Protein AF-A0A261Q7S5-F1 (afdb_monomer)

Secondary structure (DSSP, 8-state):
-HHHHHHHSPPPPHHHHHHHHHHHHHHHHHHHHHHHHHHHHHHHHHHHHHHHHHHTT--TTSHHHHHHHHHHHHHHHHHHHHHHHHHTS-SS-SS--HHHHHHHHHHHHHHHHHHHHHHHHTTTSTHHHHHHHHHHHIIIIII--SHHHHHHHHHHHHHHHHHHHHHS--S-HHHHHHHHHHHHHHHHHHHHHHHHHHHHHHHHHHHHHHHHHHHHHHHHHHHHHHHHHHHHHHHHHHHHHHHHHHHHHHHHHHHHHHHHHHHHHHS-TTSGGGHHHHHHHHHH-TTHHHHHHHHHHHHSTTHHHHHHHHHHHHS-----

pLDDT: mean 75.4, std 14.5, range [34.59, 94.0]

Radius of gyration: 44.68 Å; Cα contacts (8 Å, |Δi|>4): 146; chains: 1; bounding box: 95×50×129 Å

Nearest PDB structures (foldseek):
  7ra3-assembly1_R  TM=2.741E-01  e=5.340E-01  Homo sapiens
  2xra-assembly1_A  TM=3.187E-01  e=2.835E+00  synthetic construct

Foldseek 3Di:
DVVPVVVLADDDPPVCPLVLVLVVVVLLLVLLVVVLVVLVVVLVVVVVVVVVCVVVVPDCPPVLSVVVVVLSVLSVVLNVLSVVLNVQADPDDSDRDPVSVVSLVVSLVSLLCSLLVVLLSVVVDPVSLVSLLVSLCCNLQNRDLDLVSNVVCLVVSLVVVLVSLVPDDDPDPVVSVVSNCSSVVSSVVSSSVSSVVSRVSSVVVVVVVVVVVVVVVVVVVVVVVVVVVVVVVVVVVVVVVVVVVVVVVVVVVVVVVVVLVVVVVPDDPPCPVCSVVVVVDVVDDDCPVVVCVVVVCVVPPCPVVVVVVVVVVPDDDPDD

Structure (mmCIF, N/CA/C/O backbone):
data_AF-A0A261Q7S5-F1
#
_entry.id   AF-A0A261Q7S5-F1
#
loop_
_atom_site.group_PDB
_atom_site.id
_atom_site.type_symbol
_atom_site.label_atom_id
_atom_site.label_alt_id
_atom_site.label_comp_id
_atom_site.label_asym_id
_atom_site.label_entity_id
_atom_site.label_seq_id
_atom_site.pdbx_PDB_ins_code
_atom_site.Cartn_x
_atom_site.Cartn_y
_atom_site.Cartn_z
_atom_site.occupancy
_atom_site.B_iso_or_equiv
_atom_site.auth_seq_id
_atom_site.auth_comp_id
_atom_site.auth_asym_id
_atom_site.auth_atom_id
_atom_site.pdbx_PDB_model_num
ATOM 1 N N . MET A 1 1 ? 26.514 -13.409 6.567 1.00 46.25 1 MET A N 1
ATOM 2 C CA . MET A 1 1 ? 26.063 -12.099 6.035 1.00 46.25 1 MET A CA 1
ATOM 3 C C . MET A 1 1 ? 24.549 -11.833 6.165 1.00 46.25 1 MET A C 1
ATOM 5 O O . MET A 1 1 ? 24.154 -10.685 6.032 1.00 46.25 1 MET A O 1
ATOM 9 N N . SER A 1 2 ? 23.684 -12.820 6.468 1.00 45.38 2 SER A N 1
ATOM 10 C CA . SER A 1 2 ? 22.220 -12.600 6.565 1.00 45.38 2 SER A CA 1
ATOM 11 C C . SER A 1 2 ? 21.740 -11.922 7.864 1.00 45.38 2 SER A C 1
ATOM 13 O O . SER A 1 2 ? 20.674 -11.315 7.873 1.00 45.38 2 SER A O 1
ATOM 15 N N . LEU A 1 3 ? 22.518 -11.983 8.952 1.00 49.34 3 LEU A N 1
ATOM 16 C CA . LEU A 1 3 ? 22.130 -11.466 10.275 1.00 49.34 3 LEU A CA 1
ATOM 17 C C . LEU A 1 3 ? 22.151 -9.930 10.398 1.00 49.34 3 LEU A C 1
ATOM 19 O O . LEU A 1 3 ? 21.396 -9.386 11.200 1.00 49.34 3 LEU A O 1
ATOM 23 N N . SER A 1 4 ? 22.967 -9.220 9.611 1.00 60.00 4 SER A N 1
ATOM 24 C CA . SER A 1 4 ? 23.080 -7.753 9.679 1.00 60.00 4 SER A CA 1
ATOM 25 C C . SER A 1 4 ? 21.934 -7.039 8.956 1.00 60.00 4 SER A C 1
ATOM 27 O O . SER A 1 4 ? 21.349 -6.111 9.507 1.00 60.00 4 SER A O 1
ATOM 29 N N . ILE A 1 5 ? 21.542 -7.520 7.771 1.00 58.59 5 ILE A N 1
ATOM 30 C CA . ILE A 1 5 ? 20.453 -6.924 6.975 1.00 58.59 5 ILE A CA 1
ATOM 31 C C . ILE A 1 5 ? 19.110 -7.041 7.706 1.00 58.59 5 ILE A C 1
ATOM 33 O O . ILE A 1 5 ? 18.291 -6.131 7.656 1.00 58.59 5 ILE A O 1
ATOM 37 N N . ILE A 1 6 ? 18.897 -8.124 8.459 1.00 61.16 6 ILE A N 1
ATOM 38 C CA . ILE A 1 6 ? 17.658 -8.337 9.219 1.00 61.16 6 ILE A CA 1
ATOM 39 C C . ILE A 1 6 ? 17.444 -7.258 10.293 1.00 61.16 6 ILE A C 1
ATOM 41 O O . ILE A 1 6 ? 16.294 -6.935 10.579 1.00 61.16 6 ILE A O 1
ATOM 45 N N . ARG A 1 7 ? 18.511 -6.672 10.861 1.00 67.12 7 ARG A N 1
ATOM 46 C CA . ARG A 1 7 ? 18.390 -5.600 11.868 1.00 67.12 7 ARG A CA 1
ATOM 47 C C . ARG A 1 7 ? 17.933 -4.265 11.281 1.00 67.12 7 ARG A C 1
ATOM 49 O O . ARG A 1 7 ? 17.382 -3.456 12.017 1.00 67.12 7 ARG A O 1
ATOM 56 N N . LEU A 1 8 ? 18.129 -4.042 9.979 1.00 70.25 8 LEU A N 1
ATOM 57 C CA . LEU A 1 8 ? 17.679 -2.819 9.304 1.00 70.25 8 LEU A CA 1
ATOM 58 C C . LEU A 1 8 ? 16.158 -2.771 9.133 1.00 70.25 8 LEU A C 1
ATOM 60 O O . LEU A 1 8 ? 15.601 -1.686 9.003 1.00 70.25 8 LEU A O 1
ATOM 64 N N . PHE A 1 9 ? 15.481 -3.921 9.146 1.00 74.25 9 PHE A N 1
ATOM 65 C CA . PHE A 1 9 ? 14.034 -3.996 8.975 1.00 74.25 9 PHE A CA 1
ATOM 66 C C . PHE A 1 9 ? 13.344 -4.170 10.321 1.00 74.25 9 PHE A C 1
ATOM 68 O O . PHE A 1 9 ? 13.510 -5.189 10.998 1.00 74.25 9 PHE A O 1
ATOM 75 N N . LYS A 1 10 ? 12.500 -3.201 10.687 1.00 77.94 10 LYS A N 1
ATOM 76 C CA . LYS A 1 10 ? 11.643 -3.336 11.862 1.00 77.94 10 LYS A CA 1
ATOM 77 C C . LYS A 1 10 ? 10.664 -4.486 11.618 1.00 77.94 10 LYS A C 1
ATOM 79 O O . LYS A 1 10 ? 9.909 -4.490 10.644 1.00 77.94 10 LYS A O 1
ATOM 84 N N . ARG A 1 11 ? 10.707 -5.498 12.485 1.00 79.12 11 ARG A N 1
ATOM 85 C CA . ARG A 1 11 ? 9.772 -6.624 12.425 1.00 79.12 11 ARG A CA 1
ATOM 86 C C . ARG A 1 11 ? 8.469 -6.243 13.104 1.00 79.12 11 ARG A C 1
ATOM 88 O O . ARG A 1 11 ? 8.470 -5.653 14.181 1.00 79.12 11 ARG A O 1
ATOM 95 N N . VAL A 1 12 ? 7.371 -6.619 12.468 1.00 79.69 12 VAL A N 1
ATOM 96 C CA . VAL A 1 12 ? 6.049 -6.561 13.084 1.00 79.69 12 VAL A CA 1
ATOM 97 C C . VAL A 1 12 ? 5.927 -7.752 14.036 1.00 79.69 12 VAL A C 1
ATOM 99 O O . VAL A 1 12 ? 6.261 -8.865 13.621 1.00 79.69 12 VAL A O 1
ATOM 102 N N . PRO A 1 13 ? 5.487 -7.557 15.291 1.00 85.75 13 PRO A N 1
ATOM 103 C CA . PRO A 1 13 ? 5.213 -8.670 16.193 1.00 85.75 13 PRO A CA 1
ATOM 104 C C . PRO A 1 13 ? 4.173 -9.620 15.584 1.00 85.75 13 PRO A C 1
ATOM 106 O O . PRO A 1 13 ? 3.244 -9.172 14.909 1.00 85.75 13 PRO A O 1
ATOM 109 N N . ASN A 1 14 ? 4.309 -10.926 15.828 1.00 84.56 14 ASN A N 1
ATOM 110 C CA . ASN A 1 14 ? 3.459 -11.950 15.202 1.00 84.56 14 ASN A CA 1
ATOM 111 C C . ASN A 1 14 ? 1.960 -11.730 15.469 1.00 84.56 14 ASN A C 1
ATOM 113 O O . ASN A 1 14 ? 1.140 -11.975 14.588 1.00 84.56 14 ASN A O 1
ATOM 117 N N . GLU A 1 15 ? 1.619 -11.196 16.642 1.00 85.25 15 GLU A N 1
ATOM 118 C CA . GLU A 1 15 ? 0.251 -10.837 17.044 1.00 85.25 15 GLU A CA 1
ATOM 119 C C . GLU A 1 15 ? -0.404 -9.845 16.072 1.00 85.25 15 GLU A C 1
ATOM 121 O O . GLU A 1 15 ? -1.573 -9.978 15.714 1.00 85.25 15 GLU A O 1
ATOM 126 N N . TYR A 1 16 ? 0.378 -8.892 15.561 1.00 84.38 16 TYR A N 1
ATOM 127 C CA . TYR A 1 16 ? -0.092 -7.862 14.642 1.00 84.38 16 TYR A CA 1
ATOM 128 C C . TYR A 1 16 ? 0.137 -8.211 13.169 1.00 84.38 16 TYR A C 1
ATOM 130 O O . TYR A 1 16 ? -0.271 -7.446 12.296 1.00 84.38 16 TYR A O 1
ATOM 138 N N . ALA A 1 17 ? 0.761 -9.350 12.851 1.00 82.62 17 ALA A N 1
ATOM 139 C CA . ALA A 1 17 ? 1.135 -9.698 11.478 1.00 82.62 17 ALA A CA 1
ATOM 140 C C . ALA A 1 17 ? -0.076 -9.725 10.530 1.00 82.62 17 ALA A C 1
ATOM 142 O O . ALA A 1 17 ? -0.018 -9.200 9.415 1.00 82.62 17 ALA A O 1
ATOM 143 N N . LYS A 1 18 ? -1.207 -10.274 10.993 1.00 82.19 18 LYS A N 1
ATOM 144 C CA . LYS A 1 18 ? -2.450 -10.333 10.212 1.00 82.19 18 LYS A CA 1
ATOM 145 C C . LYS A 1 18 ? -3.052 -8.941 10.005 1.00 82.19 18 LYS A C 1
ATOM 147 O O . LYS A 1 18 ? -3.347 -8.582 8.867 1.00 82.19 18 LYS A O 1
ATOM 152 N N . ALA A 1 19 ? -3.161 -8.137 11.060 1.00 82.31 19 ALA A N 1
ATOM 153 C CA . ALA A 1 19 ? -3.685 -6.772 10.977 1.00 82.31 19 ALA A CA 1
ATOM 154 C C . ALA A 1 19 ? -2.800 -5.864 10.102 1.00 82.31 19 ALA A C 1
ATOM 156 O O . ALA A 1 19 ? -3.296 -5.109 9.267 1.00 82.31 19 ALA A O 1
ATOM 157 N N . PHE A 1 20 ? -1.478 -6.005 10.207 1.00 84.00 20 PHE A N 1
ATOM 158 C CA . PHE A 1 20 ? -0.531 -5.273 9.374 1.00 84.00 20 PHE A CA 1
ATOM 159 C C . PHE A 1 20 ? -0.626 -5.677 7.904 1.00 84.00 20 PHE A C 1
ATOM 161 O O . PHE A 1 20 ? -0.606 -4.814 7.030 1.00 84.00 20 PHE A O 1
ATOM 168 N N . SER A 1 21 ? -0.787 -6.972 7.609 1.00 81.00 21 SER A N 1
ATOM 169 C CA . SER A 1 21 ? -0.996 -7.432 6.229 1.00 81.00 21 SER A CA 1
ATOM 170 C C . SER A 1 21 ? -2.242 -6.799 5.599 1.00 81.00 21 SER A C 1
ATOM 172 O O . SER A 1 21 ? -2.230 -6.427 4.429 1.00 81.00 21 SER A O 1
ATOM 174 N N . GLN A 1 22 ? -3.293 -6.589 6.392 1.00 79.69 22 GLN A N 1
ATOM 175 C CA . GLN A 1 22 ? -4.537 -5.972 5.943 1.00 79.69 22 GLN A CA 1
ATOM 176 C C . GLN A 1 22 ? -4.381 -4.465 5.729 1.00 79.69 22 GLN A C 1
ATOM 178 O O . GLN A 1 22 ? -4.805 -3.941 4.699 1.00 79.69 22 GLN A O 1
ATOM 183 N N . HIS A 1 23 ? -3.713 -3.781 6.658 1.00 83.19 23 HIS A N 1
ATOM 184 C CA . HIS A 1 23 ? -3.355 -2.374 6.502 1.00 83.19 23 HIS A CA 1
ATOM 185 C C . HIS A 1 23 ? -2.489 -2.147 5.250 1.00 83.19 23 HIS A C 1
ATOM 187 O O . HIS A 1 23 ? -2.761 -1.249 4.453 1.00 83.19 23 HIS A O 1
ATOM 193 N N . ARG A 1 24 ? -1.512 -3.030 5.002 1.00 80.00 24 ARG A N 1
ATOM 194 C CA . ARG A 1 24 ? -0.689 -3.022 3.781 1.00 80.00 24 ARG A CA 1
ATOM 195 C C . ARG A 1 24 ? -1.525 -3.172 2.520 1.00 80.00 24 ARG A C 1
ATOM 197 O O . ARG A 1 24 ? -1.327 -2.420 1.575 1.00 80.00 24 ARG A O 1
ATOM 204 N N . ILE A 1 25 ? -2.465 -4.112 2.500 1.00 80.25 25 ILE A N 1
ATOM 205 C CA . ILE A 1 25 ? -3.366 -4.314 1.360 1.00 80.25 25 ILE A CA 1
ATOM 206 C C . ILE A 1 25 ? -4.133 -3.016 1.044 1.00 80.25 25 ILE A C 1
ATOM 208 O O . ILE A 1 25 ? -4.225 -2.624 -0.119 1.00 80.25 25 ILE A O 1
ATOM 212 N N . GLN A 1 26 ? -4.621 -2.296 2.056 1.00 80.50 26 GLN A N 1
ATOM 213 C CA . GLN A 1 26 ? -5.303 -1.012 1.850 1.00 80.50 26 GLN A CA 1
ATOM 214 C C . GLN A 1 26 ? -4.373 0.077 1.292 1.00 80.50 26 GLN A C 1
ATOM 216 O O . GLN A 1 26 ? -4.756 0.777 0.355 1.00 80.50 26 GLN A O 1
ATOM 221 N N . LEU A 1 27 ? -3.147 0.188 1.812 1.00 81.56 27 LEU A N 1
ATOM 222 C CA . LEU A 1 27 ? -2.133 1.112 1.288 1.00 81.56 27 LEU A CA 1
ATOM 223 C C . LEU A 1 27 ? -1.748 0.787 -0.160 1.00 81.56 27 LEU A C 1
ATOM 225 O O . LEU A 1 27 ? -1.584 1.680 -0.985 1.00 81.56 27 LEU A O 1
ATOM 229 N N . ILE A 1 28 ? -1.634 -0.494 -0.504 1.00 82.31 28 ILE A N 1
ATOM 230 C CA . ILE A 1 28 ? -1.334 -0.925 -1.872 1.00 82.31 28 ILE A CA 1
ATOM 231 C C . ILE A 1 28 ? -2.442 -0.475 -2.827 1.00 82.31 28 ILE A C 1
ATOM 233 O O . ILE A 1 28 ? -2.148 0.016 -3.914 1.00 82.31 28 ILE A O 1
ATOM 237 N N . ARG A 1 29 ? -3.713 -0.565 -2.418 1.00 84.88 29 ARG A N 1
ATOM 238 C CA . ARG A 1 29 ? -4.839 -0.092 -3.234 1.00 84.88 29 ARG A CA 1
ATOM 239 C C . ARG A 1 29 ? -4.722 1.395 -3.571 1.00 84.88 29 ARG A C 1
ATOM 241 O O . ARG A 1 29 ? -4.915 1.762 -4.729 1.00 84.88 29 ARG A O 1
ATOM 248 N N . SER A 1 30 ? -4.419 2.247 -2.588 1.00 84.62 30 SER A N 1
ATOM 249 C CA . SER A 1 30 ? -4.282 3.690 -2.832 1.00 84.62 30 SER A CA 1
ATOM 250 C C . SER A 1 30 ? -3.091 4.000 -3.739 1.00 84.62 30 SER A C 1
ATOM 252 O O . SER A 1 30 ? -3.197 4.853 -4.619 1.00 84.62 30 SER A O 1
ATOM 254 N N . ARG A 1 31 ? -1.990 3.251 -3.611 1.00 86.31 31 ARG A N 1
ATOM 255 C CA . ARG A 1 31 ? -0.830 3.382 -4.504 1.00 86.31 31 ARG A CA 1
ATOM 256 C C . ARG A 1 31 ? -1.129 2.936 -5.934 1.00 86.31 31 ARG A C 1
ATOM 258 O O . ARG A 1 31 ? -0.737 3.633 -6.861 1.00 86.31 31 ARG A O 1
ATOM 265 N N . ILE A 1 32 ? -1.850 1.827 -6.124 1.00 85.38 32 ILE A N 1
ATOM 266 C CA . ILE A 1 32 ? -2.293 1.375 -7.456 1.00 85.38 32 ILE A CA 1
ATOM 267 C C . ILE A 1 32 ? -3.199 2.422 -8.096 1.00 85.38 32 ILE A C 1
ATOM 269 O O . ILE A 1 32 ? -3.065 2.692 -9.283 1.00 85.38 32 ILE A O 1
ATOM 273 N N . TYR A 1 33 ? -4.099 3.027 -7.320 1.00 87.50 33 TYR A N 1
ATOM 274 C CA . TYR A 1 33 ? -4.961 4.098 -7.812 1.00 87.50 33 TYR A CA 1
ATOM 275 C C . TYR A 1 33 ? -4.149 5.295 -8.320 1.00 87.50 33 TYR A C 1
ATOM 277 O O . TYR A 1 33 ? -4.360 5.745 -9.444 1.00 87.50 33 TYR A O 1
ATOM 285 N N . LEU A 1 34 ? -3.178 5.766 -7.533 1.00 86.19 34 LEU A N 1
ATOM 286 C CA . LEU A 1 34 ? -2.298 6.866 -7.933 1.00 86.19 34 LEU A CA 1
ATOM 287 C C . LEU A 1 34 ? -1.471 6.500 -9.172 1.00 86.19 34 LEU A C 1
ATOM 289 O O . LEU A 1 34 ? -1.394 7.284 -10.116 1.00 86.19 34 LEU A O 1
ATOM 293 N N . LEU A 1 35 ? -0.907 5.290 -9.203 1.00 85.25 35 LEU A N 1
ATOM 294 C CA . LEU A 1 35 ? -0.140 4.798 -10.342 1.00 85.25 35 LEU A CA 1
ATOM 295 C C . LEU A 1 35 ? -1.005 4.688 -11.601 1.00 85.25 35 LEU A C 1
ATOM 297 O O . LEU A 1 35 ? -0.533 5.049 -12.672 1.00 85.25 35 LEU A O 1
ATOM 301 N N . ALA A 1 36 ? -2.255 4.233 -11.500 1.00 88.38 36 ALA A N 1
ATOM 302 C CA . ALA A 1 36 ? -3.162 4.130 -12.640 1.00 88.38 36 ALA A CA 1
ATOM 303 C C . ALA A 1 36 ? -3.421 5.505 -13.273 1.00 88.38 36 ALA A C 1
ATOM 305 O O . ALA A 1 36 ? -3.360 5.635 -14.492 1.00 88.38 36 ALA A O 1
ATOM 306 N N . TRP A 1 37 ? -3.619 6.541 -12.454 1.00 89.25 37 TRP A N 1
ATOM 307 C CA . TRP A 1 37 ? -3.761 7.917 -12.935 1.00 89.25 37 TRP A CA 1
ATOM 308 C C . TRP A 1 37 ? -2.475 8.477 -13.539 1.00 89.25 37 TRP A C 1
ATOM 310 O O . TRP A 1 37 ? -2.522 9.061 -14.618 1.00 89.25 37 TRP A O 1
ATOM 320 N N . ALA A 1 38 ? -1.326 8.255 -12.898 1.00 87.19 38 ALA A N 1
ATOM 321 C CA . ALA A 1 38 ? -0.032 8.641 -13.461 1.00 87.19 38 ALA A CA 1
ATOM 322 C C . ALA A 1 38 ? 0.225 7.941 -14.810 1.00 87.19 38 ALA A C 1
ATOM 324 O O . ALA A 1 38 ? 0.670 8.565 -15.767 1.00 87.19 38 ALA A O 1
ATOM 325 N N . THR A 1 39 ? -0.126 6.657 -14.902 1.00 87.44 39 THR A N 1
ATOM 326 C CA . THR A 1 39 ? -0.042 5.844 -16.124 1.00 87.44 39 THR A CA 1
ATOM 327 C C . THR A 1 39 ? -0.959 6.393 -17.213 1.00 87.44 39 THR A C 1
ATOM 329 O O . THR A 1 39 ? -0.536 6.502 -18.358 1.00 87.44 39 THR A O 1
ATOM 332 N N . ALA A 1 40 ? -2.188 6.783 -16.865 1.00 89.44 40 ALA A N 1
ATOM 333 C CA . ALA A 1 40 ? -3.145 7.375 -17.798 1.00 89.44 40 ALA A CA 1
ATOM 334 C C . ALA A 1 40 ? -2.655 8.721 -18.347 1.00 89.44 40 ALA A C 1
ATOM 336 O O . ALA A 1 40 ? -2.710 8.951 -19.553 1.00 89.44 40 ALA A O 1
ATOM 337 N N . ALA A 1 41 ? -2.139 9.586 -17.469 1.00 89.38 41 ALA A N 1
ATOM 338 C CA . ALA A 1 41 ? -1.562 10.870 -17.854 1.00 89.38 41 ALA A CA 1
ATOM 339 C C . ALA A 1 41 ? -0.353 10.683 -18.782 1.00 89.38 41 ALA A C 1
ATOM 341 O O . ALA A 1 41 ? -0.280 11.311 -19.834 1.00 89.38 41 ALA A O 1
ATOM 342 N N . TYR A 1 42 ? 0.545 9.757 -18.438 1.00 86.75 42 TYR A N 1
ATOM 343 C CA . TYR A 1 42 ? 1.709 9.438 -19.260 1.00 86.75 42 TYR A CA 1
ATOM 344 C C . TYR A 1 42 ? 1.328 8.822 -20.616 1.00 86.75 42 TYR A C 1
ATOM 346 O O . TYR A 1 42 ? 1.935 9.126 -21.638 1.00 86.75 42 TYR A O 1
ATOM 354 N N . PHE A 1 43 ? 0.294 7.979 -20.654 1.00 88.25 43 PHE A N 1
ATOM 355 C CA . PHE A 1 43 ? -0.231 7.419 -21.900 1.00 88.25 43 PHE A CA 1
ATOM 356 C C . PHE A 1 43 ? -0.791 8.512 -22.823 1.00 88.25 43 PHE A C 1
ATOM 358 O O . PHE A 1 43 ? -0.507 8.508 -24.018 1.00 88.25 43 PHE A O 1
ATOM 365 N N . LEU A 1 44 ? -1.522 9.484 -22.267 1.00 88.88 44 LEU A N 1
ATOM 366 C CA . LEU A 1 44 ? -1.995 10.663 -23.000 1.00 88.88 44 LEU A CA 1
ATOM 367 C C . LEU A 1 44 ? -0.841 11.505 -23.553 1.00 88.88 44 LEU A C 1
ATOM 369 O O . LEU A 1 44 ? -0.884 11.910 -24.712 1.00 88.88 44 LEU A O 1
ATOM 373 N N . GLU A 1 45 ? 0.193 11.745 -22.746 1.00 87.56 45 GLU A N 1
ATOM 374 C CA . GLU A 1 45 ? 1.389 12.474 -23.177 1.00 87.56 45 GLU A CA 1
ATOM 375 C C . GLU A 1 45 ? 2.067 11.787 -24.370 1.00 87.56 45 GLU A C 1
ATOM 377 O O . GLU A 1 45 ? 2.404 12.448 -25.351 1.00 87.56 45 GLU A O 1
ATOM 382 N N . LEU A 1 46 ? 2.202 10.457 -24.330 1.00 84.19 46 LEU A N 1
ATOM 383 C CA . LEU A 1 46 ? 2.780 9.693 -25.436 1.00 84.19 46 LEU A CA 1
ATOM 384 C C . LEU A 1 46 ? 1.960 9.810 -26.721 1.00 84.19 46 LEU A C 1
ATOM 386 O O . LEU A 1 46 ? 2.542 10.103 -27.759 1.00 84.19 46 LEU A O 1
ATOM 390 N N . ILE A 1 47 ? 0.631 9.689 -26.645 1.00 85.44 47 ILE A N 1
ATOM 391 C CA . ILE A 1 47 ? -0.245 9.862 -27.816 1.00 85.44 47 ILE A CA 1
ATOM 392 C C . ILE A 1 47 ? -0.048 11.244 -28.451 1.00 85.44 47 ILE A C 1
ATOM 394 O O . ILE A 1 47 ? 0.002 11.366 -29.676 1.00 85.44 47 ILE A O 1
ATOM 398 N N . ILE A 1 48 ? 0.071 12.296 -27.634 1.00 86.06 48 ILE A N 1
ATOM 399 C CA . ILE A 1 48 ? 0.308 13.658 -28.131 1.00 86.06 48 ILE A CA 1
ATOM 400 C C . ILE A 1 48 ? 1.666 13.740 -28.835 1.00 86.06 48 ILE A C 1
ATOM 402 O O . ILE A 1 48 ? 1.760 14.327 -29.914 1.00 86.06 48 ILE A O 1
ATOM 406 N N . LEU A 1 49 ? 2.712 13.151 -28.250 1.00 83.31 49 LEU A N 1
ATOM 407 C CA . LEU A 1 49 ? 4.048 13.134 -28.845 1.00 83.31 49 LEU A CA 1
ATOM 408 C C . LEU A 1 49 ? 4.070 12.374 -30.174 1.00 83.31 49 LEU A C 1
ATOM 410 O O . LEU A 1 49 ? 4.629 12.888 -31.143 1.00 83.31 49 LEU A O 1
ATOM 414 N N . ASP A 1 50 ? 3.415 11.217 -30.256 1.00 82.38 50 ASP A N 1
ATOM 415 C CA . ASP A 1 50 ? 3.328 10.443 -31.498 1.00 82.38 50 ASP A CA 1
ATOM 416 C C . ASP A 1 50 ? 2.546 11.192 -32.572 1.00 82.38 50 ASP A C 1
ATOM 418 O O . ASP A 1 50 ? 2.942 11.201 -33.736 1.00 82.38 50 ASP A O 1
ATOM 422 N N . TRP A 1 51 ? 1.464 11.876 -32.190 1.00 83.00 51 TRP A N 1
ATOM 423 C CA . TRP A 1 51 ? 0.690 12.709 -33.106 1.00 83.00 51 TRP A CA 1
ATOM 424 C C . TRP A 1 51 ? 1.526 13.855 -33.688 1.00 83.00 51 TRP A C 1
ATOM 426 O O . TRP A 1 51 ? 1.448 14.153 -34.883 1.00 83.00 51 TRP A O 1
ATOM 436 N N . VAL A 1 52 ? 2.356 14.494 -32.858 1.00 84.62 52 VAL A N 1
ATOM 437 C CA . VAL A 1 52 ? 3.289 15.537 -33.304 1.00 84.62 52 VAL A CA 1
ATOM 438 C C . VAL A 1 52 ? 4.367 14.957 -34.223 1.00 84.62 52 VAL A C 1
ATOM 440 O O . VAL A 1 52 ? 4.675 15.579 -35.240 1.00 84.62 52 VAL A O 1
ATOM 443 N N . ALA A 1 53 ? 4.918 13.784 -33.903 1.00 79.38 53 ALA A N 1
ATOM 444 C CA . ALA A 1 53 ? 5.895 13.092 -34.748 1.00 79.38 53 ALA A CA 1
ATOM 445 C C . ALA A 1 53 ? 5.297 12.715 -36.114 1.00 79.38 53 ALA A C 1
ATOM 447 O O . ALA A 1 53 ? 5.902 13.001 -37.147 1.00 79.38 53 ALA A O 1
ATOM 448 N N . TYR A 1 54 ? 4.072 12.181 -36.123 1.00 82.19 54 TYR A N 1
ATOM 449 C CA . TYR A 1 54 ? 3.328 11.850 -37.337 1.00 82.19 54 TYR A CA 1
ATOM 450 C C . TYR A 1 54 ? 3.121 13.077 -38.234 1.00 82.19 54 TYR A C 1
ATOM 452 O O . TYR A 1 54 ? 3.384 13.023 -39.432 1.00 82.19 54 TYR A O 1
ATOM 460 N N . ARG A 1 55 ? 2.734 14.225 -37.657 1.00 85.56 55 ARG A N 1
ATOM 461 C CA . ARG A 1 55 ? 2.598 15.485 -38.412 1.00 85.56 55 ARG A CA 1
ATOM 462 C C . ARG A 1 55 ? 3.908 16.020 -38.988 1.00 85.56 55 ARG A C 1
ATOM 464 O O . ARG A 1 55 ? 3.859 16.842 -39.895 1.00 85.56 55 ARG A O 1
ATOM 471 N N . ARG A 1 56 ? 5.055 15.622 -38.437 1.00 84.81 56 ARG A N 1
ATOM 472 C CA . ARG A 1 56 ? 6.386 16.027 -38.912 1.00 84.81 56 ARG A CA 1
ATOM 473 C C . ARG A 1 56 ? 6.966 15.065 -39.951 1.00 84.81 56 ARG A C 1
ATOM 475 O O . ARG A 1 56 ? 8.141 15.202 -40.270 1.00 84.81 56 ARG A O 1
ATOM 482 N N . GLU A 1 57 ? 6.176 14.101 -40.429 1.00 80.12 57 GLU A N 1
ATOM 483 C CA . GLU A 1 57 ? 6.595 13.079 -41.400 1.00 80.12 57 GLU A CA 1
ATOM 484 C C . GLU A 1 57 ? 7.825 12.273 -40.943 1.00 80.12 57 GLU A C 1
ATOM 486 O O . GLU A 1 57 ? 8.547 11.695 -41.752 1.00 80.12 57 GLU A O 1
ATOM 491 N N . GLN A 1 58 ? 8.071 12.196 -39.628 1.00 71.31 58 GLN A N 1
ATOM 492 C CA . GLN A 1 58 ? 9.092 11.298 -39.101 1.00 71.31 58 GLN A CA 1
ATOM 493 C C . GLN A 1 58 ? 8.585 9.865 -39.260 1.00 71.31 58 GLN A C 1
ATOM 495 O O . GLN A 1 58 ? 7.661 9.437 -38.568 1.00 71.31 58 GLN A O 1
ATOM 500 N N . SER A 1 59 ? 9.165 9.128 -40.206 1.00 58.06 59 SER A N 1
ATOM 501 C CA . SER A 1 59 ? 8.813 7.733 -40.436 1.00 58.06 59 SER A CA 1
ATOM 502 C C . SER A 1 59 ? 9.211 6.893 -39.223 1.00 58.06 59 SER A C 1
ATOM 504 O O . SER A 1 59 ? 10.387 6.814 -38.873 1.00 58.06 59 SER A O 1
ATOM 506 N N . PHE A 1 60 ? 8.245 6.196 -38.622 1.00 62.44 60 PHE A N 1
ATOM 507 C CA . PHE A 1 60 ? 8.469 5.208 -37.553 1.00 62.44 60 PHE A CA 1
ATOM 508 C C . PHE A 1 60 ? 9.250 3.953 -38.015 1.00 62.44 60 PHE A C 1
ATOM 510 O O . PHE A 1 60 ? 9.372 2.991 -37.258 1.00 62.44 60 PHE A O 1
ATOM 517 N N . ASP A 1 61 ? 9.771 3.966 -39.245 1.00 59.81 61 ASP A N 1
ATOM 518 C CA . ASP A 1 61 ? 10.450 2.857 -39.921 1.00 59.81 61 ASP A CA 1
ATOM 519 C C . ASP A 1 61 ? 11.912 2.663 -39.472 1.00 59.81 61 ASP A C 1
ATOM 521 O O . ASP A 1 61 ? 12.519 1.619 -39.714 1.00 59.81 61 ASP A O 1
ATOM 525 N N . ASP A 1 62 ? 12.477 3.623 -38.732 1.00 60.84 62 ASP A N 1
ATOM 526 C CA . ASP A 1 62 ? 13.715 3.406 -37.988 1.00 60.84 62 ASP A CA 1
ATOM 527 C C . ASP A 1 62 ? 13.417 2.396 -36.875 1.00 60.84 62 ASP A C 1
ATOM 529 O O . ASP A 1 62 ? 12.850 2.768 -35.853 1.00 60.84 62 ASP A O 1
ATOM 533 N N . GLY A 1 63 ? 13.772 1.117 -37.050 1.00 66.19 63 GLY A N 1
ATOM 534 C CA . GLY A 1 63 ? 13.249 -0.023 -36.274 1.00 66.19 63 GLY A CA 1
ATOM 535 C C . GLY A 1 63 ? 13.070 0.140 -34.750 1.00 66.19 63 GLY A C 1
ATOM 536 O O . GLY A 1 63 ? 12.172 -0.475 -34.183 1.00 66.19 63 GLY A O 1
ATOM 537 N N . ILE A 1 64 ? 13.841 0.997 -34.068 1.00 65.75 64 ILE A N 1
ATOM 538 C CA . ILE A 1 64 ? 13.648 1.354 -32.645 1.00 65.75 64 ILE A CA 1
ATOM 539 C C . ILE A 1 64 ? 12.311 2.090 -32.399 1.00 65.75 64 ILE A C 1
ATOM 541 O O . ILE A 1 64 ? 11.643 1.818 -31.401 1.00 65.75 64 ILE A O 1
ATOM 545 N N . GLY A 1 65 ? 11.903 2.989 -33.298 1.00 65.88 65 GLY A N 1
ATOM 546 C CA . GLY A 1 65 ? 10.626 3.708 -33.258 1.00 65.88 65 GLY A CA 1
ATOM 547 C C . GLY A 1 65 ? 9.423 2.770 -33.358 1.00 65.88 65 GLY A C 1
ATOM 548 O O . GLY A 1 65 ? 8.489 2.883 -32.565 1.00 65.88 65 GLY A O 1
ATOM 549 N N . GLY A 1 66 ? 9.499 1.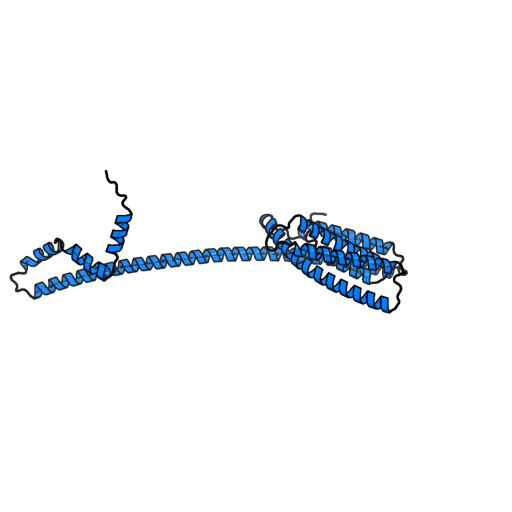763 -34.233 1.00 69.25 66 GLY A N 1
ATOM 550 C CA . GLY A 1 66 ? 8.505 0.691 -34.313 1.00 69.25 66 GLY A CA 1
ATOM 551 C C . GLY A 1 66 ? 8.369 -0.096 -33.003 1.00 69.25 66 GLY A C 1
ATOM 552 O O . GLY A 1 66 ? 7.255 -0.326 -32.532 1.00 69.25 66 GLY A O 1
ATOM 553 N N . TYR A 1 67 ? 9.486 -0.438 -32.342 1.00 74.44 67 TYR A N 1
ATOM 554 C CA . TYR A 1 67 ? 9.453 -1.104 -31.029 1.00 74.44 67 TYR A CA 1
ATOM 555 C C . TYR A 1 67 ? 8.803 -0.252 -29.932 1.00 74.44 67 TYR A C 1
ATOM 557 O O . TYR A 1 67 ? 8.145 -0.800 -29.045 1.00 74.44 67 TYR A O 1
ATOM 565 N N . LEU A 1 68 ? 8.927 1.078 -29.991 1.00 72.81 68 LEU A N 1
ATOM 566 C CA . LEU A 1 68 ? 8.310 1.977 -29.012 1.00 72.81 68 LEU A CA 1
ATOM 567 C C . LEU A 1 68 ? 6.778 1.967 -29.088 1.00 72.81 68 LEU A C 1
ATOM 569 O O . LEU A 1 68 ? 6.139 2.005 -28.034 1.00 72.81 68 LEU A O 1
ATOM 573 N N . ILE A 1 69 ? 6.183 1.806 -30.273 1.00 75.19 69 ILE A N 1
ATOM 574 C CA . ILE A 1 69 ? 4.722 1.667 -30.425 1.00 75.19 69 ILE A CA 1
ATOM 575 C C . ILE A 1 69 ? 4.222 0.407 -29.699 1.00 75.19 69 ILE A C 1
ATOM 577 O O . ILE A 1 69 ? 3.242 0.457 -28.953 1.00 75.19 69 ILE A O 1
ATOM 581 N N . TYR A 1 70 ? 4.940 -0.717 -29.800 1.00 78.50 70 TYR A N 1
ATOM 582 C CA . TYR A 1 70 ? 4.584 -1.931 -29.052 1.00 78.50 70 TYR A CA 1
ATOM 583 C C . TYR A 1 70 ? 4.651 -1.729 -27.531 1.00 78.50 70 TYR A C 1
ATOM 585 O O . TYR A 1 70 ? 3.851 -2.304 -26.789 1.00 78.50 70 TYR A O 1
ATOM 593 N N . THR A 1 71 ? 5.548 -0.865 -27.041 1.00 79.69 71 THR A N 1
ATOM 594 C CA . THR A 1 71 ? 5.573 -0.527 -25.609 1.00 79.69 71 THR A CA 1
ATOM 595 C C . THR A 1 71 ? 4.330 0.258 -25.172 1.00 79.69 71 THR A C 1
ATOM 597 O O . THR A 1 71 ? 3.905 0.121 -24.028 1.00 79.69 71 THR A O 1
ATOM 600 N N . GLN A 1 72 ? 3.680 1.017 -26.058 1.00 82.31 72 GLN A N 1
ATOM 601 C CA . GLN A 1 72 ? 2.434 1.727 -25.738 1.00 82.31 72 GLN A CA 1
ATOM 602 C C . GLN A 1 72 ? 1.245 0.780 -25.596 1.00 82.31 72 GLN A C 1
ATOM 604 O O . GLN A 1 72 ? 0.427 0.965 -24.697 1.00 82.31 72 GLN A O 1
ATOM 609 N N . LEU A 1 73 ? 1.179 -0.278 -26.410 1.00 84.50 73 LEU A N 1
ATOM 610 C CA . LEU A 1 73 ? 0.198 -1.352 -26.219 1.00 84.50 73 LEU A CA 1
ATOM 611 C C . LEU A 1 73 ? 0.386 -2.033 -24.859 1.00 84.50 73 LEU A C 1
ATOM 613 O O . LEU A 1 73 ? -0.587 -2.301 -24.153 1.00 84.50 73 LEU A O 1
ATOM 617 N N . LEU A 1 74 ? 1.638 -2.256 -24.453 1.00 85.12 74 LEU A N 1
ATOM 618 C CA . LEU A 1 74 ? 1.948 -2.810 -23.136 1.00 85.12 74 LEU A CA 1
ATOM 619 C C . LEU A 1 74 ? 1.538 -1.846 -22.005 1.00 85.12 74 LEU A C 1
ATOM 621 O O . LEU A 1 74 ? 0.981 -2.287 -21.003 1.00 85.12 74 LEU A O 1
ATOM 625 N N . LEU A 1 75 ? 1.733 -0.536 -22.188 1.00 87.00 75 LEU A N 1
ATOM 626 C CA . LEU A 1 75 ? 1.287 0.502 -21.252 1.00 87.00 75 LEU A CA 1
ATOM 627 C C . LEU A 1 75 ? -0.244 0.551 -21.120 1.00 87.00 75 LEU A C 1
ATOM 629 O O . LEU A 1 75 ? -0.766 0.629 -20.006 1.00 87.00 75 LEU A O 1
ATOM 633 N N . LEU A 1 76 ? -0.968 0.451 -22.237 1.00 88.50 76 LEU A N 1
ATOM 634 C CA . LEU A 1 76 ? -2.427 0.343 -22.243 1.00 88.50 76 LEU A CA 1
ATOM 635 C C . LEU A 1 76 ? -2.879 -0.895 -21.460 1.00 88.50 76 LEU A C 1
ATOM 637 O O . LEU A 1 76 ? -3.818 -0.832 -20.668 1.00 88.50 76 LEU A O 1
ATOM 641 N N . LEU A 1 77 ? -2.175 -2.014 -21.622 1.00 88.56 77 LEU A N 1
ATOM 642 C CA . LEU A 1 77 ? -2.482 -3.249 -20.916 1.00 88.56 77 LEU A CA 1
ATOM 643 C C . LEU A 1 77 ? -2.166 -3.159 -19.406 1.00 88.56 77 LEU A C 1
ATOM 645 O O . LEU A 1 77 ? -2.941 -3.674 -18.594 1.00 88.56 77 LEU A O 1
ATOM 649 N N . CYS A 1 78 ? -1.120 -2.427 -18.995 1.00 87.44 78 CYS A N 1
ATOM 650 C CA . CYS A 1 78 ? -0.899 -2.050 -17.587 1.00 87.44 78 CYS A CA 1
ATOM 651 C C . CYS A 1 78 ? -2.095 -1.262 -17.032 1.00 87.44 78 CYS A C 1
ATOM 653 O O . CYS A 1 78 ? -2.576 -1.534 -15.932 1.00 87.44 78 CYS A O 1
ATOM 655 N N . LEU A 1 79 ? -2.613 -0.303 -17.801 1.00 88.94 79 LEU A N 1
ATOM 656 C CA . LEU A 1 79 ? -3.737 0.528 -17.381 1.00 88.94 79 LEU A CA 1
ATOM 657 C C . LEU A 1 79 ? -5.031 -0.286 -17.255 1.00 88.94 79 LEU A C 1
ATOM 659 O O . LEU A 1 79 ? -5.719 -0.193 -16.238 1.00 88.94 79 LEU A O 1
ATOM 663 N N . LEU A 1 80 ? -5.332 -1.142 -18.233 1.00 89.88 80 LEU A N 1
ATOM 664 C CA . LEU A 1 80 ? -6.501 -2.025 -18.202 1.00 89.88 80 LEU A CA 1
ATOM 665 C C . LEU A 1 80 ? -6.447 -2.993 -17.015 1.00 89.88 80 LEU A C 1
ATOM 667 O O . LEU A 1 80 ? -7.433 -3.147 -16.292 1.00 89.88 80 LEU A O 1
ATOM 671 N N . THR A 1 81 ? -5.288 -3.606 -16.762 1.00 87.88 81 THR A N 1
ATOM 672 C CA . THR A 1 81 ? -5.104 -4.506 -15.612 1.00 87.88 81 THR A CA 1
ATOM 673 C C . THR A 1 81 ? -5.181 -3.759 -14.277 1.00 87.88 81 THR A C 1
ATOM 675 O O . THR A 1 81 ? -5.736 -4.293 -13.312 1.00 87.88 81 THR A O 1
ATOM 678 N N . ALA A 1 82 ? -4.725 -2.504 -14.205 1.00 87.81 82 ALA A N 1
ATOM 679 C CA . ALA A 1 82 ? -4.886 -1.649 -13.029 1.00 87.81 82 ALA A CA 1
ATOM 680 C C . ALA A 1 82 ? -6.346 -1.283 -12.752 1.00 87.81 82 ALA A C 1
ATOM 682 O O . ALA A 1 82 ? -6.812 -1.462 -11.623 1.00 87.81 82 ALA A O 1
ATOM 683 N N . VAL A 1 83 ? -7.092 -0.854 -13.771 1.00 89.56 83 VAL A N 1
ATOM 684 C CA . VAL A 1 83 ? -8.526 -0.553 -13.652 1.00 89.56 83 VAL A CA 1
ATOM 685 C C . VAL A 1 83 ? -9.307 -1.809 -13.263 1.00 89.56 83 VAL A C 1
ATOM 687 O O . VAL A 1 83 ? -10.124 -1.770 -12.341 1.00 89.56 83 VAL A O 1
ATOM 690 N N . TYR A 1 84 ? -9.008 -2.953 -13.880 1.00 89.25 84 TYR A N 1
ATOM 691 C CA . TYR A 1 84 ? -9.618 -4.234 -13.523 1.00 89.25 84 TYR A CA 1
ATOM 692 C C . TYR A 1 84 ? -9.329 -4.625 -12.063 1.00 89.25 84 TYR A C 1
ATOM 694 O O . TYR A 1 84 ? -10.223 -5.030 -11.320 1.00 89.25 84 TYR A O 1
ATOM 702 N N . THR A 1 85 ? -8.090 -4.433 -11.604 1.00 86.69 85 THR A N 1
ATOM 703 C CA . THR A 1 85 ? -7.709 -4.703 -10.209 1.00 86.69 85 THR A CA 1
ATOM 704 C C . THR A 1 85 ? -8.462 -3.796 -9.231 1.00 86.69 85 THR A C 1
ATOM 706 O O . THR A 1 85 ? -8.918 -4.266 -8.191 1.00 86.69 85 THR A O 1
ATOM 709 N N . LEU A 1 86 ? -8.625 -2.509 -9.556 1.00 86.56 86 LEU A N 1
ATOM 710 C CA . LEU A 1 86 ? -9.313 -1.529 -8.709 1.00 86.56 86 LEU A CA 1
ATOM 711 C C . LEU A 1 86 ? -10.833 -1.731 -8.664 1.00 86.56 86 LEU A C 1
ATOM 713 O O . LEU A 1 86 ? -11.438 -1.539 -7.609 1.00 86.56 86 LEU A O 1
ATOM 717 N N . THR A 1 87 ? -11.445 -2.122 -9.783 1.00 87.00 87 THR A N 1
ATOM 718 C CA . THR A 1 87 ? -12.895 -2.369 -9.892 1.00 87.00 87 THR A CA 1
ATOM 719 C C . THR A 1 87 ? -13.317 -3.629 -9.144 1.00 87.00 87 THR A C 1
ATOM 721 O O . THR A 1 87 ? -14.320 -3.611 -8.433 1.00 87.00 87 THR A O 1
ATOM 724 N N . HIS A 1 88 ? -12.515 -4.693 -9.220 1.00 84.81 88 HIS A N 1
ATOM 725 C CA . HIS A 1 88 ? -12.739 -5.929 -8.467 1.00 84.81 88 HIS A CA 1
ATOM 726 C C . HIS A 1 88 ? -12.153 -5.908 -7.050 1.00 84.81 88 HIS A C 1
ATOM 728 O O . HIS A 1 88 ? -12.204 -6.921 -6.344 1.00 84.81 88 HIS A O 1
ATOM 734 N N . TRP A 1 89 ? -11.609 -4.771 -6.608 1.00 82.56 89 TRP A N 1
ATOM 735 C CA . TRP A 1 89 ? -11.119 -4.640 -5.246 1.00 82.56 89 TRP A CA 1
ATOM 736 C C . TRP A 1 89 ? -12.298 -4.571 -4.270 1.00 82.56 89 TRP A C 1
ATOM 738 O O . TRP A 1 89 ? -13.120 -3.653 -4.371 1.00 82.56 89 TRP A O 1
ATOM 748 N N . PRO A 1 90 ? -12.398 -5.489 -3.295 1.00 76.31 90 PRO A N 1
ATOM 749 C CA . PRO A 1 90 ? -13.527 -5.504 -2.384 1.00 76.31 90 PRO A CA 1
ATOM 750 C C . PRO A 1 90 ? -13.648 -4.186 -1.611 1.00 76.31 90 PRO A C 1
ATOM 752 O O . PRO A 1 90 ? -12.703 -3.718 -0.967 1.00 76.31 90 PRO A O 1
ATOM 755 N N . ARG A 1 91 ? -14.843 -3.590 -1.643 1.00 66.25 91 ARG A N 1
ATOM 756 C CA . ARG A 1 91 ? -15.213 -2.446 -0.802 1.00 66.25 91 ARG A CA 1
ATOM 757 C C . ARG A 1 91 ? -15.578 -2.967 0.592 1.00 66.25 91 ARG A C 1
ATOM 759 O O . ARG A 1 91 ? -16.746 -3.136 0.902 1.00 66.25 91 ARG A O 1
ATOM 766 N N . GLY A 1 92 ? -14.570 -3.284 1.405 1.00 61.62 92 GLY A N 1
ATOM 767 C CA . GLY A 1 92 ? -14.747 -3.529 2.844 1.00 61.62 92 GLY A CA 1
ATOM 768 C C . GLY A 1 92 ? -14.348 -4.912 3.367 1.00 61.62 92 GLY A C 1
ATOM 769 O O . GLY A 1 92 ? -14.120 -5.036 4.566 1.00 61.62 92 GLY A O 1
ATOM 770 N N . THR A 1 93 ? -14.188 -5.943 2.526 1.00 55.97 93 THR A N 1
ATOM 771 C CA . THR A 1 93 ? -13.703 -7.252 3.006 1.00 55.97 93 THR A CA 1
ATOM 772 C C . THR A 1 93 ? -12.173 -7.314 3.052 1.00 55.97 93 THR A C 1
ATOM 774 O O . THR A 1 93 ? -11.475 -6.890 2.131 1.00 55.97 93 THR A O 1
ATOM 777 N N . LEU A 1 94 ? -11.638 -7.859 4.153 1.00 61.41 94 LEU A N 1
ATOM 778 C CA . LEU A 1 94 ? -10.198 -7.896 4.455 1.00 61.41 94 LEU A CA 1
ATOM 779 C C . LEU A 1 94 ? -9.409 -8.964 3.675 1.00 61.41 94 LEU A C 1
ATOM 781 O O . LEU A 1 94 ? -8.201 -9.097 3.866 1.00 61.41 94 LEU A O 1
ATOM 785 N N . GLN A 1 95 ? -10.061 -9.737 2.805 1.00 67.75 95 GLN A N 1
ATOM 786 C CA . GLN A 1 95 ? -9.407 -10.748 1.978 1.00 67.75 95 GLN A CA 1
ATOM 787 C C . GLN A 1 95 ? -9.681 -10.478 0.500 1.00 67.75 95 GLN A C 1
ATOM 789 O O . GLN A 1 95 ? -10.829 -10.492 0.062 1.00 67.75 95 GLN A O 1
ATOM 794 N N . LEU A 1 96 ? -8.617 -10.280 -0.290 1.00 69.94 96 LEU A N 1
ATOM 795 C CA . LEU A 1 96 ? -8.751 -10.249 -1.746 1.00 69.94 96 LEU A CA 1
ATOM 796 C C . LEU A 1 96 ? -9.270 -11.602 -2.240 1.00 69.94 96 LEU A C 1
ATOM 798 O O . LEU A 1 96 ? -8.694 -12.640 -1.896 1.00 69.94 96 LEU A O 1
ATOM 802 N N . SER A 1 97 ? -10.285 -11.558 -3.105 1.00 79.38 97 SER A N 1
ATOM 803 C CA . SER A 1 97 ? -10.710 -12.689 -3.935 1.00 79.38 97 SER A CA 1
ATOM 804 C C . SER A 1 97 ? -9.532 -13.225 -4.754 1.00 79.38 97 SER A C 1
ATOM 806 O O . SER A 1 97 ? -8.677 -12.450 -5.187 1.00 79.38 97 SER A O 1
ATOM 808 N N . ALA A 1 98 ? -9.490 -14.538 -5.005 1.00 80.88 98 ALA A N 1
ATOM 809 C CA . ALA A 1 98 ? -8.430 -15.174 -5.794 1.00 80.88 98 ALA A CA 1
ATOM 810 C C . ALA A 1 98 ? -8.228 -14.492 -7.163 1.00 80.88 98 ALA A C 1
ATOM 812 O O . ALA A 1 98 ? -7.093 -14.253 -7.572 1.00 80.88 98 ALA A O 1
ATOM 813 N N . LYS A 1 99 ? -9.324 -14.073 -7.814 1.00 82.25 99 LYS A N 1
ATOM 814 C CA . LYS A 1 99 ? -9.291 -13.340 -9.092 1.00 82.25 99 LYS A CA 1
ATOM 815 C C . LYS A 1 99 ? -8.620 -11.966 -8.964 1.00 82.25 99 LYS A C 1
ATOM 817 O O . LYS A 1 99 ? -7.807 -11.600 -9.806 1.00 82.25 99 LYS A O 1
ATOM 822 N N . ALA A 1 100 ? -8.918 -11.229 -7.893 1.00 79.56 100 ALA A N 1
ATOM 823 C CA . ALA A 1 100 ? -8.314 -9.923 -7.629 1.00 79.56 100 ALA A CA 1
ATOM 824 C C . ALA A 1 100 ? -6.825 -10.046 -7.264 1.00 79.56 100 ALA A C 1
ATOM 826 O O . ALA A 1 100 ? -6.027 -9.207 -7.669 1.00 79.56 100 ALA A O 1
ATOM 827 N N . ARG A 1 101 ? -6.428 -11.112 -6.548 1.00 81.62 101 ARG A N 1
ATOM 828 C CA . ARG A 1 101 ? -5.007 -11.400 -6.272 1.00 81.62 101 ARG A CA 1
ATOM 829 C C . ARG A 1 101 ? -4.241 -11.677 -7.556 1.00 81.62 101 ARG A C 1
ATOM 831 O O . ARG A 1 101 ? -3.161 -11.131 -7.738 1.00 81.62 101 ARG A O 1
ATOM 838 N N . PHE A 1 102 ? -4.805 -12.499 -8.439 1.00 85.31 102 PHE A N 1
ATOM 839 C CA . PHE A 1 102 ? -4.194 -12.787 -9.731 1.00 85.31 102 PHE A CA 1
ATOM 840 C C . PHE A 1 102 ? -4.017 -11.511 -10.562 1.00 85.31 102 PHE A C 1
ATOM 842 O O . PHE A 1 102 ? -2.910 -11.232 -11.008 1.00 85.31 102 PHE A O 1
ATOM 849 N N . ALA A 1 103 ? -5.069 -10.696 -10.690 1.00 84.38 103 ALA A N 1
ATOM 850 C CA . ALA A 1 103 ? -5.003 -9.421 -11.405 1.00 84.38 103 ALA A CA 1
ATOM 851 C C . ALA A 1 103 ? -3.967 -8.454 -10.810 1.00 84.38 103 ALA A C 1
ATOM 853 O O . ALA A 1 103 ? -3.226 -7.811 -11.549 1.00 84.38 103 ALA A O 1
ATOM 854 N N . TYR A 1 104 ? -3.867 -8.403 -9.480 1.00 83.50 104 TYR A N 1
ATOM 855 C CA . TYR A 1 104 ? -2.864 -7.608 -8.782 1.00 83.50 104 TYR A CA 1
ATOM 856 C C . TYR A 1 104 ? -1.433 -8.042 -9.124 1.00 83.50 104 TYR A C 1
ATOM 858 O O . TYR A 1 104 ? -0.625 -7.205 -9.521 1.00 83.50 104 TYR A O 1
ATOM 866 N N . TYR A 1 105 ? -1.117 -9.336 -9.011 1.00 84.25 105 TYR A N 1
ATOM 867 C CA . TYR A 1 105 ? 0.215 -9.829 -9.365 1.00 84.25 105 TYR A CA 1
ATOM 868 C C . TYR A 1 105 ? 0.507 -9.652 -10.854 1.00 84.25 105 TYR A C 1
ATOM 870 O O . TYR A 1 105 ? 1.608 -9.237 -11.199 1.00 84.25 105 TYR A O 1
ATOM 878 N N . ALA A 1 106 ? -0.485 -9.878 -11.719 1.00 85.56 106 ALA A N 1
ATOM 879 C CA . ALA A 1 106 ? -0.357 -9.626 -13.147 1.00 85.56 106 ALA A CA 1
ATOM 880 C C . ALA A 1 106 ? -0.003 -8.158 -13.423 1.00 85.56 106 ALA A C 1
ATOM 882 O O . ALA A 1 106 ? 0.942 -7.903 -14.157 1.00 85.56 106 ALA A O 1
ATOM 883 N N . ASN A 1 107 ? -0.683 -7.203 -12.783 1.00 85.00 107 ASN A N 1
ATOM 884 C CA . ASN A 1 107 ? -0.393 -5.775 -12.919 1.00 85.00 107 ASN A CA 1
ATOM 885 C C . ASN A 1 107 ? 1.032 -5.422 -12.454 1.00 85.00 107 ASN A C 1
ATOM 887 O O . ASN A 1 107 ? 1.753 -4.726 -13.168 1.00 85.00 107 ASN A O 1
ATOM 891 N N . ILE A 1 108 ? 1.475 -5.946 -11.302 1.00 83.69 108 ILE A N 1
ATOM 892 C CA . ILE A 1 108 ? 2.855 -5.743 -10.830 1.00 83.69 108 ILE A CA 1
ATOM 893 C C . ILE A 1 108 ? 3.848 -6.239 -11.872 1.00 83.69 108 ILE A C 1
ATOM 895 O O . ILE A 1 108 ? 4.754 -5.503 -12.260 1.00 83.69 108 ILE A O 1
ATOM 899 N N . THR A 1 109 ? 3.685 -7.486 -12.313 1.00 84.44 109 THR A N 1
ATOM 900 C CA . THR A 1 109 ? 4.590 -8.100 -13.278 1.00 84.44 109 THR A CA 1
ATOM 901 C C . THR A 1 109 ? 4.605 -7.292 -14.566 1.00 84.44 109 THR A C 1
ATOM 903 O O . THR A 1 109 ? 5.678 -6.921 -15.021 1.00 84.44 109 THR A O 1
ATOM 906 N N . LEU A 1 110 ? 3.441 -6.929 -15.104 1.00 86.25 110 LEU A N 1
ATOM 907 C CA . LEU A 1 110 ? 3.349 -6.199 -16.363 1.00 86.25 110 LEU A CA 1
ATOM 908 C C . LEU A 1 110 ? 3.955 -4.802 -16.280 1.00 86.25 110 LEU A C 1
ATOM 910 O O . LEU A 1 110 ? 4.715 -4.419 -17.163 1.00 86.25 110 LEU A O 1
ATOM 914 N N . THR A 1 111 ? 3.683 -4.075 -15.196 1.00 83.88 111 THR A N 1
ATOM 915 C CA . THR A 1 111 ? 4.229 -2.733 -14.970 1.00 83.88 111 THR A CA 1
ATOM 916 C C . THR A 1 111 ? 5.746 -2.774 -14.823 1.00 83.88 111 THR A C 1
ATOM 918 O O . THR A 1 111 ? 6.452 -1.996 -15.467 1.00 83.88 111 THR A O 1
ATOM 921 N N . CYS A 1 112 ? 6.264 -3.696 -14.007 1.00 82.31 112 CYS A N 1
ATOM 922 C CA . CYS A 1 112 ? 7.702 -3.868 -13.827 1.00 82.31 112 CYS A CA 1
ATOM 923 C C . CYS A 1 112 ? 8.376 -4.277 -15.140 1.00 82.31 112 CYS A C 1
ATOM 925 O O . CYS A 1 112 ? 9.377 -3.675 -15.519 1.00 82.31 112 CYS A O 1
ATOM 927 N N . THR A 1 113 ? 7.813 -5.249 -15.859 1.00 84.06 113 THR A N 1
ATOM 928 C CA . THR A 1 113 ? 8.328 -5.708 -17.151 1.00 84.06 113 THR A CA 1
ATOM 929 C C . THR A 1 113 ? 8.305 -4.589 -18.188 1.00 84.06 113 THR A C 1
ATOM 931 O O . THR A 1 113 ? 9.305 -4.384 -18.864 1.00 84.06 113 THR A O 1
ATOM 934 N N . TYR A 1 114 ? 7.223 -3.814 -18.276 1.00 86.00 114 TYR A N 1
ATOM 935 C CA . TYR A 1 114 ? 7.117 -2.673 -19.182 1.00 86.00 114 TYR A CA 1
ATOM 936 C C . TYR A 1 114 ? 8.188 -1.614 -18.904 1.00 86.00 114 TYR A C 1
ATOM 938 O O . TYR A 1 114 ? 8.945 -1.260 -19.808 1.00 86.00 114 TYR A O 1
ATOM 946 N N . LEU A 1 115 ? 8.282 -1.126 -17.661 1.00 83.31 115 LEU A N 1
ATOM 947 C CA . LEU A 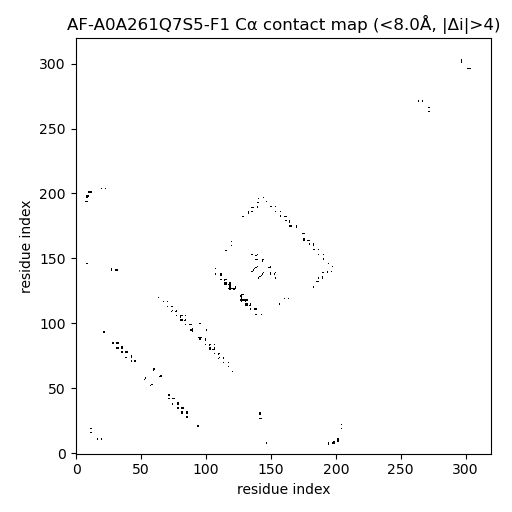1 115 ? 9.234 -0.070 -17.304 1.00 83.31 115 LEU A CA 1
ATOM 948 C C . LEU A 1 115 ? 10.676 -0.544 -17.489 1.00 83.31 115 LEU A C 1
ATOM 950 O O . LEU A 1 115 ? 11.517 0.206 -17.984 1.00 83.31 115 LEU A O 1
ATOM 954 N N . PHE A 1 116 ? 10.945 -1.802 -17.142 1.00 82.00 116 PHE A N 1
ATOM 955 C CA . PHE A 1 116 ? 12.260 -2.395 -17.292 1.00 82.00 116 PHE A CA 1
ATOM 956 C C . PHE A 1 116 ? 12.639 -2.582 -18.769 1.00 82.00 116 PHE A C 1
ATOM 958 O O . PHE A 1 116 ? 13.672 -2.072 -19.191 1.00 82.00 116 PHE A O 1
ATOM 965 N N . ILE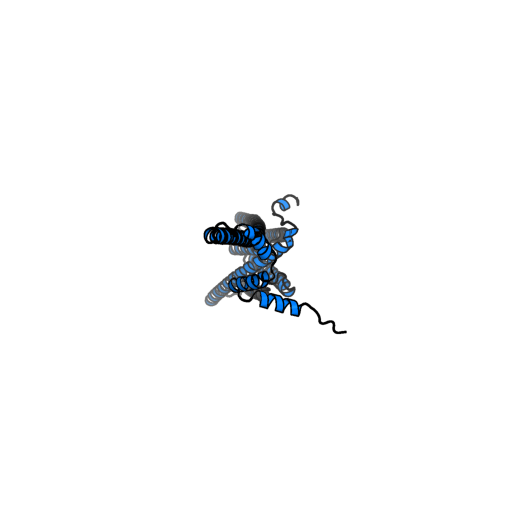 A 1 117 ? 11.790 -3.204 -19.596 1.00 82.81 117 ILE A N 1
ATOM 966 C CA . ILE A 1 117 ? 12.043 -3.359 -21.041 1.00 82.81 117 ILE A CA 1
ATOM 967 C C . ILE A 1 117 ? 12.214 -1.992 -21.709 1.00 82.81 117 ILE A C 1
ATOM 969 O O . ILE A 1 117 ? 13.151 -1.795 -22.479 1.00 82.81 117 ILE A O 1
ATOM 973 N N . ARG A 1 118 ? 11.360 -1.017 -21.381 1.00 80.25 118 ARG A N 1
ATOM 974 C CA . ARG A 1 118 ? 11.462 0.340 -21.930 1.00 80.25 118 ARG A CA 1
ATOM 975 C C . ARG A 1 118 ? 12.771 1.023 -21.526 1.00 80.25 118 ARG A C 1
ATOM 977 O O . ARG A 1 118 ? 13.371 1.705 -22.352 1.00 80.25 118 ARG A O 1
ATOM 984 N N . SER A 1 119 ? 13.257 0.785 -20.305 1.00 81.31 119 SER A N 1
ATOM 985 C CA . SER A 1 119 ? 14.572 1.269 -19.868 1.00 81.31 119 SER A CA 1
ATOM 986 C C . SER A 1 119 ? 15.729 0.674 -20.682 1.00 81.31 119 SER A C 1
ATOM 988 O O . SER A 1 119 ? 16.685 1.389 -20.972 1.00 81.31 119 SER A O 1
ATOM 990 N N . LEU A 1 120 ? 15.613 -0.584 -21.130 1.00 77.44 120 LEU A N 1
ATOM 991 C CA . LEU A 1 120 ? 16.611 -1.231 -21.989 1.00 77.44 120 LEU A CA 1
ATOM 992 C C . LEU A 1 120 ? 16.543 -0.726 -23.442 1.00 77.44 120 LEU A C 1
ATOM 994 O O . LEU A 1 120 ? 17.577 -0.512 -24.067 1.00 77.44 120 LEU A O 1
ATOM 998 N N . LEU A 1 121 ? 15.338 -0.517 -23.985 1.00 72.50 121 LEU A N 1
ATOM 999 C CA . LEU A 1 121 ? 15.141 -0.119 -25.388 1.00 72.50 121 LEU A CA 1
ATOM 1000 C C . LEU A 1 121 ? 15.532 1.342 -25.665 1.00 72.50 121 LEU A C 1
ATOM 1002 O O . LEU A 1 121 ? 16.058 1.651 -26.731 1.00 72.50 121 LEU A O 1
ATOM 1006 N N . VAL A 1 122 ? 15.325 2.248 -24.704 1.00 68.56 122 VAL A N 1
ATOM 1007 C CA . VAL A 1 122 ? 15.594 3.695 -24.858 1.00 68.56 122 VAL A CA 1
ATOM 1008 C C . VAL A 1 122 ? 17.072 4.044 -24.571 1.00 68.56 122 VAL A C 1
ATOM 1010 O O . VAL A 1 122 ? 17.439 5.193 -24.329 1.00 68.56 122 VAL A O 1
ATOM 1013 N N . TYR A 1 123 ? 17.977 3.059 -24.610 1.00 61.53 123 TYR A N 1
ATOM 1014 C CA . TYR A 1 123 ? 19.368 3.206 -24.161 1.00 61.53 123 TYR A CA 1
ATOM 1015 C C . TYR A 1 123 ? 20.202 4.255 -24.921 1.00 61.53 123 TYR A C 1
ATOM 1017 O O . TYR A 1 123 ? 21.187 4.767 -24.386 1.00 61.53 123 TYR A O 1
ATOM 1025 N N . LYS A 1 124 ? 19.784 4.664 -26.128 1.00 60.50 124 LYS A N 1
ATOM 1026 C CA . LYS A 1 124 ? 20.480 5.703 -26.907 1.00 60.50 124 LYS A CA 1
ATOM 1027 C C . LYS A 1 124 ? 20.450 7.108 -26.270 1.00 60.50 124 LYS A C 1
ATOM 1029 O O . LYS A 1 124 ? 21.210 7.960 -26.715 1.00 60.50 124 LYS A O 1
ATOM 1034 N N . ALA A 1 125 ? 19.653 7.362 -25.224 1.00 58.12 125 ALA A N 1
ATOM 1035 C CA . ALA A 1 125 ? 19.547 8.678 -24.582 1.00 58.12 125 ALA A CA 1
ATOM 1036 C C . ALA A 1 125 ? 19.556 8.614 -23.042 1.00 58.12 125 ALA A C 1
ATOM 1038 O O . ALA A 1 125 ? 19.245 7.584 -22.445 1.00 58.12 125 ALA A O 1
ATOM 1039 N N . ARG A 1 126 ? 19.807 9.765 -22.388 1.00 65.81 126 ARG A N 1
ATOM 1040 C CA . ARG A 1 126 ? 19.685 9.993 -20.923 1.00 65.81 126 ARG A CA 1
ATOM 1041 C C . ARG A 1 126 ? 18.331 9.537 -20.341 1.00 65.81 126 ARG A C 1
ATOM 1043 O O . ARG A 1 126 ? 18.198 9.320 -19.143 1.00 65.81 126 ARG A O 1
ATOM 1050 N N . GLN A 1 127 ? 17.334 9.363 -21.205 1.00 70.06 127 GLN A N 1
ATOM 1051 C CA . GLN A 1 127 ? 15.992 8.882 -20.895 1.00 70.06 127 GLN A CA 1
ATOM 1052 C C . GLN A 1 127 ? 15.958 7.434 -20.360 1.00 70.06 127 GLN A C 1
ATOM 1054 O O . GLN A 1 127 ? 15.099 7.132 -19.536 1.00 70.06 127 GLN A O 1
ATOM 1059 N N . SER A 1 128 ? 16.889 6.549 -20.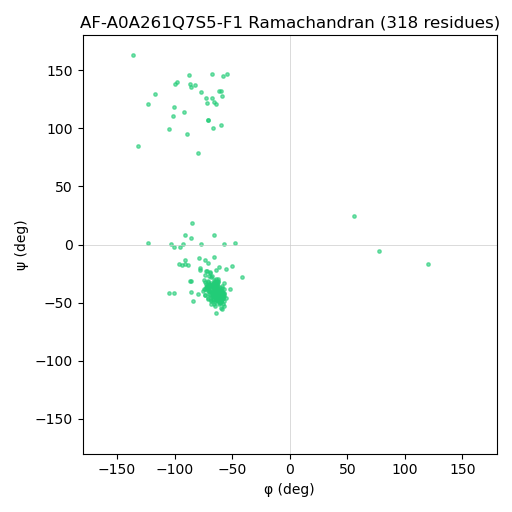743 1.00 73.38 128 SER A N 1
ATOM 1060 C CA . SER A 1 128 ? 16.927 5.155 -20.246 1.00 73.38 128 SER A CA 1
ATOM 1061 C C . SER A 1 128 ? 17.113 5.064 -18.731 1.00 73.38 128 SER A C 1
ATOM 1063 O O . SER A 1 128 ? 16.418 4.303 -18.055 1.00 73.38 128 SER A O 1
ATOM 1065 N N . ILE A 1 129 ? 17.995 5.905 -18.189 1.00 76.94 129 ILE A N 1
ATOM 1066 C CA . ILE A 1 129 ? 18.275 6.019 -16.755 1.00 76.94 129 ILE A CA 1
ATOM 1067 C C . ILE A 1 129 ? 17.026 6.495 -16.003 1.00 76.94 129 ILE A C 1
ATOM 1069 O O . ILE A 1 129 ? 16.703 5.966 -14.942 1.00 76.94 129 ILE A O 1
ATOM 1073 N N . VAL A 1 130 ? 16.268 7.432 -16.580 1.00 80.81 130 VAL A N 1
ATOM 1074 C CA . VAL A 1 130 ? 15.012 7.918 -15.989 1.00 80.81 130 VAL A CA 1
ATOM 1075 C C . VAL A 1 130 ? 13.984 6.788 -15.890 1.00 80.81 130 VAL A C 1
ATOM 1077 O O . VAL A 1 130 ? 13.426 6.569 -14.817 1.00 80.81 130 VAL A O 1
ATOM 1080 N N . PHE A 1 131 ? 13.770 6.016 -16.962 1.00 82.00 131 PHE A N 1
ATOM 1081 C CA . PHE A 1 131 ? 12.849 4.871 -16.921 1.00 82.00 131 PHE A CA 1
ATOM 1082 C C . PHE A 1 131 ? 13.304 3.790 -15.947 1.00 82.00 131 PHE A C 1
ATOM 1084 O O . PHE A 1 131 ? 12.473 3.202 -15.256 1.00 82.00 131 PHE A O 1
ATOM 1091 N N . TYR A 1 132 ? 14.612 3.566 -15.834 1.00 84.00 132 TYR A N 1
ATOM 1092 C CA . TYR A 1 132 ? 15.167 2.664 -14.834 1.00 84.00 132 TYR A CA 1
ATOM 1093 C C . TYR A 1 132 ? 14.861 3.141 -13.412 1.00 84.00 132 TYR A C 1
ATOM 1095 O O . TYR A 1 132 ? 14.359 2.363 -12.602 1.00 84.00 132 TYR A O 1
ATOM 1103 N N . PHE A 1 133 ? 15.057 4.426 -13.113 1.00 85.12 133 PHE A N 1
ATOM 1104 C CA . PHE A 1 133 ? 14.742 4.986 -11.796 1.00 85.12 133 PHE A CA 1
ATOM 1105 C C . PHE A 1 133 ? 13.254 4.871 -11.476 1.00 85.12 133 PHE A C 1
ATOM 1107 O O . PHE A 1 133 ? 12.894 4.417 -10.391 1.00 85.12 133 PHE A O 1
ATOM 1114 N N . VAL A 1 134 ? 12.387 5.196 -12.437 1.00 84.75 134 VAL A N 1
ATOM 1115 C CA . VAL A 1 134 ? 10.935 5.038 -12.290 1.00 84.75 134 VAL A CA 1
ATOM 1116 C C . VAL A 1 134 ? 10.562 3.566 -12.078 1.00 84.75 134 VAL A C 1
ATOM 1118 O O . VAL A 1 134 ? 9.729 3.272 -11.223 1.00 84.75 134 VAL A O 1
ATOM 1121 N N . SER A 1 135 ? 11.219 2.629 -12.772 1.00 84.50 135 SER A N 1
ATOM 1122 C CA . SER A 1 135 ? 11.013 1.187 -12.576 1.00 84.50 135 SER A CA 1
ATOM 1123 C C . SER A 1 135 ? 11.381 0.736 -11.161 1.00 84.50 135 SER A C 1
ATOM 1125 O O . SER A 1 135 ? 10.625 -0.006 -10.534 1.00 84.50 135 SER A O 1
ATOM 1127 N N . LEU A 1 136 ? 12.493 1.240 -10.613 1.00 84.00 136 LEU A N 1
ATOM 1128 C CA . LEU A 1 136 ? 12.926 0.923 -9.256 1.00 84.00 136 LEU A CA 1
ATOM 1129 C C . LEU A 1 136 ? 12.003 1.550 -8.212 1.00 84.00 136 LEU A C 1
ATOM 1131 O O . LEU A 1 136 ? 11.683 0.888 -7.230 1.00 84.00 136 LEU A O 1
ATOM 1135 N N . ILE A 1 137 ? 11.539 2.783 -8.421 1.00 85.31 137 ILE A N 1
ATOM 1136 C CA . ILE A 1 137 ? 10.557 3.435 -7.545 1.00 85.31 137 ILE A CA 1
ATOM 1137 C C . ILE A 1 137 ? 9.249 2.636 -7.542 1.00 85.31 137 ILE A C 1
ATOM 1139 O O . ILE A 1 137 ? 8.738 2.288 -6.475 1.00 85.31 137 ILE A O 1
ATOM 1143 N N . ALA A 1 138 ? 8.730 2.280 -8.719 1.00 82.38 138 ALA A N 1
ATOM 1144 C CA . ALA A 1 138 ? 7.510 1.492 -8.835 1.00 82.38 138 ALA A CA 1
ATOM 1145 C C . ALA A 1 138 ? 7.665 0.116 -8.163 1.00 82.38 138 ALA A C 1
ATOM 1147 O O . ALA A 1 138 ? 6.842 -0.283 -7.338 1.00 82.38 138 ALA A O 1
ATOM 1148 N N . ALA A 1 139 ? 8.759 -0.593 -8.430 1.00 80.62 139 ALA A N 1
ATOM 1149 C CA . ALA A 1 139 ? 8.993 -1.896 -7.828 1.00 80.62 139 ALA A CA 1
ATOM 1150 C C . ALA A 1 139 ? 9.198 -1.805 -6.305 1.00 80.62 139 ALA A C 1
ATOM 1152 O O . ALA A 1 139 ? 8.523 -2.508 -5.559 1.00 80.62 139 ALA A O 1
ATOM 1153 N N . GLN A 1 140 ? 10.098 -0.944 -5.821 1.00 81.88 140 GLN A N 1
ATOM 1154 C CA . GLN A 1 140 ? 10.558 -0.955 -4.425 1.00 81.88 140 GLN A CA 1
ATOM 1155 C C . GLN A 1 140 ? 9.685 -0.148 -3.459 1.00 81.88 140 GLN A C 1
ATOM 1157 O O . GLN A 1 140 ? 9.620 -0.492 -2.281 1.00 81.88 140 GLN A O 1
ATOM 1162 N N . ILE A 1 141 ? 9.050 0.933 -3.921 1.00 78.19 141 ILE A N 1
ATOM 1163 C CA . ILE A 1 141 ? 8.245 1.819 -3.065 1.00 78.19 141 ILE A CA 1
ATOM 1164 C C . ILE A 1 141 ? 6.757 1.504 -3.233 1.00 78.19 141 ILE A C 1
ATOM 1166 O O . ILE A 1 141 ? 6.017 1.444 -2.249 1.00 78.19 141 ILE A O 1
ATOM 1170 N N . ILE A 1 142 ? 6.300 1.269 -4.465 1.00 75.12 142 ILE A N 1
ATOM 1171 C CA . ILE A 1 142 ? 4.868 1.101 -4.738 1.00 75.12 142 ILE A CA 1
ATOM 1172 C C . ILE A 1 142 ? 4.405 -0.335 -4.473 1.00 75.12 142 ILE A C 1
ATOM 1174 O O . ILE A 1 142 ? 3.416 -0.525 -3.761 1.00 75.12 142 ILE A O 1
ATOM 1178 N N . PHE A 1 143 ? 5.119 -1.338 -4.990 1.00 71.06 143 PHE A N 1
ATOM 1179 C CA . PHE A 1 143 ? 4.617 -2.716 -5.010 1.00 71.06 143 PHE A CA 1
ATOM 1180 C C . PHE A 1 143 ? 5.250 -3.664 -3.989 1.00 71.06 143 PHE A C 1
ATOM 1182 O O . PHE A 1 143 ? 4.539 -4.460 -3.373 1.00 71.06 143 PHE A O 1
ATOM 1189 N N . LEU A 1 144 ? 6.566 -3.608 -3.785 1.00 64.62 144 LEU A N 1
ATOM 1190 C CA . LEU A 1 144 ? 7.288 -4.617 -3.011 1.00 64.62 144 LEU A CA 1
ATOM 1191 C C . LEU A 1 144 ? 7.652 -4.084 -1.636 1.00 64.62 144 LEU A C 1
ATOM 1193 O O . LEU A 1 144 ? 8.645 -3.396 -1.456 1.00 64.62 144 LEU A O 1
ATOM 1197 N N . THR A 1 145 ? 6.861 -4.443 -0.636 1.00 61.25 145 THR A N 1
ATOM 1198 C CA . THR A 1 145 ? 7.091 -4.001 0.747 1.00 61.25 145 THR A CA 1
ATOM 1199 C C . THR A 1 145 ? 7.974 -4.969 1.541 1.00 61.25 145 THR A C 1
ATOM 1201 O O . THR A 1 145 ? 8.554 -4.582 2.550 1.00 61.25 145 THR A O 1
ATOM 1204 N N . ASP A 1 146 ? 8.170 -6.209 1.087 1.00 72.56 146 ASP A N 1
ATOM 1205 C CA . ASP A 1 146 ? 9.032 -7.175 1.780 1.00 72.56 146 ASP A CA 1
ATOM 1206 C C . ASP A 1 146 ? 10.496 -7.051 1.337 1.00 72.56 146 ASP A C 1
ATOM 1208 O O . ASP A 1 146 ? 10.797 -6.724 0.190 1.00 72.56 146 ASP A O 1
ATOM 1212 N N . TRP A 1 147 ? 11.438 -7.284 2.253 1.00 76.12 147 TRP A N 1
ATOM 1213 C CA . TRP A 1 147 ? 12.865 -7.045 1.990 1.00 76.12 147 TRP A CA 1
ATOM 1214 C C . TRP A 1 147 ? 13.466 -8.012 0.958 1.00 76.12 147 TRP A C 1
ATOM 1216 O O . TRP A 1 147 ? 14.334 -7.619 0.186 1.00 76.12 147 TRP A O 1
ATOM 1226 N N . ARG A 1 148 ? 12.990 -9.267 0.917 1.00 80.81 148 ARG A N 1
ATOM 1227 C CA . ARG A 1 148 ? 13.487 -10.303 -0.006 1.00 80.81 148 ARG A CA 1
ATOM 1228 C C . ARG A 1 148 ? 13.222 -9.958 -1.476 1.00 80.81 148 ARG A C 1
ATOM 1230 O O . ARG A 1 148 ? 14.201 -9.841 -2.206 1.00 80.81 148 ARG A O 1
ATOM 1237 N N . PRO A 1 149 ? 11.961 -9.755 -1.915 1.00 80.56 149 PRO A N 1
ATOM 1238 C CA . PRO A 1 149 ? 11.685 -9.440 -3.313 1.00 80.56 149 PRO A CA 1
ATOM 1239 C C . PRO A 1 149 ? 12.272 -8.087 -3.733 1.00 80.56 149 PRO A C 1
ATOM 1241 O O . PRO A 1 149 ? 12.705 -7.941 -4.873 1.00 80.56 149 PRO A O 1
ATOM 1244 N N . ARG A 1 150 ? 12.346 -7.115 -2.808 1.00 81.94 150 ARG A N 1
ATOM 1245 C CA . ARG A 1 150 ? 13.045 -5.846 -3.049 1.00 81.94 150 ARG A CA 1
ATOM 1246 C C . ARG A 1 150 ? 14.506 -6.081 -3.390 1.00 81.94 150 ARG A C 1
ATOM 1248 O O . ARG A 1 150 ? 14.938 -5.681 -4.460 1.00 81.94 150 ARG A O 1
ATOM 1255 N N . LEU A 1 151 ? 15.237 -6.783 -2.523 1.00 85.19 151 LEU A N 1
ATOM 1256 C CA . LEU A 1 151 ? 16.657 -7.050 -2.732 1.00 85.19 151 LEU A CA 1
ATOM 1257 C C . LEU A 1 151 ? 16.903 -7.839 -4.021 1.00 85.19 151 LEU A C 1
ATOM 1259 O O . LEU A 1 151 ? 17.808 -7.489 -4.771 1.00 85.19 151 LEU A O 1
ATOM 1263 N N . THR A 1 152 ? 16.084 -8.853 -4.320 1.00 85.81 152 THR A N 1
ATOM 1264 C CA . THR A 1 152 ? 16.231 -9.614 -5.569 1.00 85.81 152 THR A CA 1
ATOM 1265 C C . THR A 1 152 ? 16.007 -8.740 -6.796 1.00 85.81 152 THR A C 1
ATOM 1267 O O . THR A 1 152 ? 16.786 -8.824 -7.737 1.00 85.81 152 THR A O 1
ATOM 1270 N N . ILE A 1 153 ? 14.992 -7.872 -6.794 1.00 84.38 153 ILE A N 1
ATOM 1271 C CA . ILE A 1 153 ? 14.693 -7.021 -7.952 1.00 84.38 153 ILE A CA 1
ATOM 1272 C C . ILE A 1 153 ? 15.714 -5.897 -8.105 1.00 84.38 153 ILE A C 1
ATOM 1274 O O . ILE A 1 153 ? 16.138 -5.632 -9.225 1.00 84.38 153 ILE A O 1
ATOM 1278 N N . SER A 1 154 ? 16.181 -5.293 -7.010 1.00 87.50 154 SER A N 1
ATOM 1279 C CA . SER A 1 154 ? 17.285 -4.329 -7.058 1.00 87.50 154 SER A CA 1
ATOM 1280 C C . SER A 1 154 ? 18.554 -4.966 -7.624 1.00 87.50 154 SER A C 1
ATOM 1282 O O . SER A 1 154 ? 19.214 -4.358 -8.457 1.00 87.50 154 SER A O 1
ATOM 1284 N N . LEU A 1 155 ? 18.888 -6.193 -7.210 1.00 89.06 155 LEU A N 1
ATOM 1285 C CA . LEU A 1 155 ? 20.106 -6.880 -7.646 1.00 89.06 155 LEU A CA 1
ATOM 1286 C C . LEU A 1 155 ? 20.006 -7.309 -9.118 1.00 89.06 155 LEU A C 1
ATOM 1288 O O . LEU A 1 155 ? 20.915 -7.034 -9.895 1.00 89.06 155 LEU A O 1
ATOM 1292 N N . VAL A 1 156 ? 18.883 -7.909 -9.524 1.00 88.94 156 VAL A N 1
ATOM 1293 C CA . VAL A 1 156 ? 18.639 -8.296 -10.925 1.00 88.94 156 VAL A CA 1
ATOM 1294 C C . VAL A 1 156 ? 18.593 -7.066 -11.837 1.00 88.94 156 VAL A C 1
ATOM 1296 O O . VAL A 1 156 ? 19.224 -7.069 -12.895 1.00 88.94 156 VAL A O 1
ATOM 1299 N N . GLY A 1 157 ? 17.907 -5.995 -11.424 1.00 85.69 157 GLY A N 1
ATOM 1300 C CA . GLY A 1 157 ? 17.841 -4.732 -12.165 1.00 85.69 157 GLY A CA 1
ATOM 1301 C C . GLY A 1 157 ? 19.206 -4.054 -12.305 1.00 85.69 157 GLY A C 1
ATOM 1302 O O . GLY A 1 157 ? 19.563 -3.602 -13.389 1.00 85.69 157 GLY A O 1
ATOM 1303 N N . LEU A 1 158 ? 20.012 -4.066 -11.241 1.00 89.69 158 LEU A N 1
ATOM 1304 C CA . LEU A 1 158 ? 21.372 -3.537 -11.269 1.00 89.69 158 LEU A CA 1
ATOM 1305 C C . LEU A 1 158 ? 22.262 -4.348 -12.212 1.00 89.69 158 LEU A C 1
ATOM 1307 O O . LEU A 1 158 ? 22.874 -3.775 -13.104 1.00 89.69 158 LEU A O 1
ATOM 1311 N N . LEU A 1 159 ? 22.321 -5.674 -12.056 1.00 90.00 159 LEU A N 1
ATOM 1312 C CA . LEU A 1 159 ? 23.175 -6.531 -12.887 1.00 90.00 159 LEU A CA 1
ATOM 1313 C C . LEU A 1 159 ? 22.838 -6.421 -14.373 1.00 90.00 159 LEU A C 1
ATOM 1315 O O . LEU A 1 159 ? 23.737 -6.337 -15.205 1.00 90.00 159 LEU A O 1
ATOM 1319 N N . SER A 1 160 ? 21.551 -6.401 -14.702 1.00 87.06 160 SER A N 1
ATOM 1320 C CA . SER A 1 160 ? 21.096 -6.268 -16.084 1.00 87.06 160 SER A CA 1
ATOM 1321 C C . SER A 1 160 ? 21.449 -4.907 -16.689 1.00 87.06 160 SER A C 1
ATOM 1323 O O . SER A 1 160 ? 21.930 -4.865 -17.821 1.00 87.06 160 SER A O 1
ATOM 1325 N N . MET A 1 161 ? 21.314 -3.809 -15.937 1.00 85.06 161 MET A N 1
ATOM 1326 C CA . MET A 1 161 ? 21.756 -2.493 -16.407 1.00 85.06 161 MET A CA 1
ATOM 1327 C C . MET A 1 161 ? 23.275 -2.370 -16.516 1.00 85.06 161 MET A C 1
ATOM 1329 O O . MET A 1 161 ? 23.773 -1.805 -17.488 1.00 85.06 161 MET A O 1
ATOM 1333 N N . LEU A 1 162 ? 24.030 -2.934 -15.573 1.00 87.19 162 LEU A N 1
ATOM 1334 C CA . LEU A 1 162 ? 25.492 -2.983 -15.653 1.00 87.19 162 LEU A CA 1
ATOM 1335 C C . LEU A 1 162 ? 25.953 -3.752 -16.898 1.00 87.19 162 LEU A C 1
ATOM 1337 O O . LEU A 1 162 ? 26.853 -3.298 -17.603 1.00 87.19 162 LEU A O 1
ATOM 1341 N N . LEU A 1 163 ? 25.305 -4.880 -17.197 1.00 87.56 163 LEU A N 1
ATOM 1342 C CA . LEU A 1 163 ? 25.571 -5.677 -18.392 1.00 87.56 163 LEU A CA 1
ATOM 1343 C C . LEU A 1 163 ? 25.246 -4.899 -19.674 1.00 87.56 163 LEU A C 1
ATOM 1345 O O . LEU A 1 163 ? 26.057 -4.889 -20.599 1.00 87.56 163 LEU A O 1
ATOM 1349 N N . LEU A 1 164 ? 24.119 -4.181 -19.714 1.00 83.88 164 LEU A N 1
ATOM 1350 C CA . LEU A 1 164 ? 23.752 -3.326 -20.847 1.00 83.88 164 LEU A CA 1
ATOM 1351 C C . LEU A 1 164 ? 24.784 -2.210 -21.083 1.00 83.88 164 LEU A C 1
ATOM 1353 O O . LEU A 1 164 ? 25.218 -1.990 -22.217 1.00 83.88 164 LEU A O 1
ATOM 1357 N N . ILE A 1 165 ? 25.222 -1.538 -20.012 1.00 84.25 165 ILE A N 1
ATOM 1358 C CA . ILE A 1 165 ? 26.274 -0.511 -20.073 1.00 84.25 165 ILE A CA 1
ATOM 1359 C C . ILE A 1 165 ? 27.608 -1.114 -20.523 1.00 84.25 165 ILE A C 1
ATOM 1361 O O . ILE A 1 165 ? 28.389 -0.457 -21.211 1.00 84.25 165 ILE A O 1
ATOM 1365 N N . TYR A 1 166 ? 27.886 -2.364 -20.153 1.00 84.38 166 TYR A N 1
ATOM 1366 C CA . TYR A 1 166 ? 29.118 -3.030 -20.544 1.00 84.38 166 TYR A CA 1
ATOM 1367 C C . TYR A 1 166 ? 29.158 -3.379 -22.035 1.00 84.38 166 TYR A C 1
ATOM 1369 O O . TYR A 1 166 ? 30.175 -3.099 -22.671 1.00 84.38 166 TYR A O 1
ATOM 1377 N N . ILE A 1 167 ? 28.072 -3.958 -22.562 1.00 84.94 167 ILE A N 1
ATOM 1378 C CA . ILE A 1 167 ? 27.957 -4.423 -23.954 1.00 84.94 167 ILE A CA 1
ATOM 1379 C C . ILE A 1 167 ? 27.873 -3.255 -24.935 1.00 84.94 167 ILE A C 1
ATOM 1381 O O . ILE A 1 167 ? 28.346 -3.367 -26.064 1.00 84.94 167 ILE A O 1
ATOM 1385 N N . THR A 1 168 ? 27.278 -2.134 -24.529 1.00 78.38 168 THR A N 1
ATOM 1386 C CA . THR A 1 168 ? 27.085 -1.026 -25.461 1.00 78.38 168 THR A CA 1
ATOM 1387 C C . THR A 1 168 ? 28.417 -0.324 -25.753 1.00 78.38 168 THR A C 1
ATOM 1389 O O . THR A 1 168 ? 29.093 0.111 -24.814 1.00 78.38 168 THR A O 1
ATOM 1392 N N . PRO A 1 169 ? 28.808 -0.173 -27.033 1.00 74.50 169 PRO A N 1
ATOM 1393 C CA . PRO A 1 169 ? 29.998 0.584 -27.393 1.00 74.50 169 PRO A CA 1
ATOM 1394 C C . PRO A 1 169 ? 29.740 2.077 -27.153 1.00 74.50 169 PRO A C 1
ATOM 1396 O O . PRO A 1 169 ? 28.987 2.715 -27.888 1.00 74.50 169 PRO A O 1
ATOM 1399 N N . LEU A 1 170 ? 30.343 2.636 -26.103 1.00 73.38 170 LEU A N 1
ATOM 1400 C CA . LEU A 1 170 ? 30.421 4.082 -25.890 1.00 73.38 170 LEU A CA 1
ATOM 1401 C C . LEU A 1 170 ? 31.777 4.585 -26.386 1.00 73.38 170 LEU A C 1
ATOM 1403 O O . LEU A 1 170 ? 32.797 3.938 -26.156 1.00 73.38 170 LEU A O 1
ATOM 1407 N N . ALA A 1 171 ? 31.779 5.750 -27.034 1.00 66.75 171 ALA A N 1
ATOM 1408 C CA . ALA A 1 171 ? 32.991 6.359 -27.581 1.00 66.75 171 ALA A CA 1
ATOM 1409 C C . ALA A 1 171 ? 33.997 6.777 -26.489 1.00 66.75 171 ALA A C 1
ATOM 1411 O O . ALA A 1 171 ? 35.199 6.708 -26.721 1.00 66.75 171 ALA A O 1
ATOM 1412 N N . ASN A 1 172 ? 33.513 7.151 -25.296 1.00 80.69 172 ASN A N 1
ATOM 1413 C CA . ASN A 1 172 ? 34.334 7.626 -24.180 1.00 80.69 172 ASN A CA 1
ATOM 1414 C C . ASN A 1 172 ? 34.241 6.695 -22.960 1.00 80.69 172 ASN A C 1
ATOM 1416 O O . ASN A 1 172 ? 33.152 6.394 -22.461 1.00 80.69 172 ASN A O 1
ATOM 1420 N N . THR A 1 173 ? 35.396 6.294 -22.424 1.00 80.50 173 THR A N 1
ATOM 1421 C CA . THR A 1 173 ? 35.521 5.491 -21.191 1.00 80.50 173 THR A CA 1
ATOM 1422 C C . THR A 1 173 ? 34.979 6.210 -19.955 1.00 80.50 173 THR A C 1
ATOM 1424 O O . THR A 1 173 ? 34.411 5.577 -19.061 1.00 80.50 173 THR A O 1
ATOM 1427 N N . ASP A 1 174 ? 35.087 7.535 -19.925 1.00 82.69 174 ASP A N 1
ATOM 1428 C CA . ASP A 1 174 ? 34.627 8.355 -18.802 1.00 82.69 174 ASP A CA 1
ATOM 1429 C C . ASP A 1 174 ? 33.100 8.364 -18.712 1.00 82.69 174 ASP A C 1
ATOM 1431 O O . ASP A 1 174 ? 32.528 8.201 -17.635 1.00 82.69 174 ASP A O 1
ATOM 1435 N N . GLU A 1 175 ? 32.417 8.438 -19.857 1.00 81.38 175 GLU A N 1
ATOM 1436 C CA . GLU A 1 175 ? 30.955 8.402 -19.914 1.00 81.38 175 GLU A CA 1
ATOM 1437 C C . GLU A 1 175 ? 30.407 7.052 -19.433 1.00 81.38 175 GLU A C 1
ATOM 1439 O O . GLU A 1 175 ? 29.409 6.995 -18.708 1.00 81.38 175 GLU A O 1
ATOM 1444 N N . LYS A 1 176 ? 31.101 5.956 -19.762 1.00 82.19 176 LYS A N 1
ATOM 1445 C CA . LYS A 1 176 ? 30.775 4.621 -19.248 1.00 82.19 176 LYS A CA 1
ATOM 1446 C C . LYS A 1 176 ? 30.879 4.580 -17.722 1.00 82.19 176 LYS A C 1
ATOM 1448 O O . LYS A 1 176 ? 29.982 4.060 -17.062 1.00 82.19 176 LYS A O 1
ATOM 1453 N N . THR A 1 177 ? 31.929 5.174 -17.159 1.00 83.88 177 THR A N 1
ATOM 1454 C CA . THR A 1 177 ? 32.164 5.216 -15.707 1.00 83.88 177 THR A CA 1
ATOM 1455 C C . THR A 1 177 ? 31.110 6.055 -14.980 1.00 83.88 177 THR A C 1
ATOM 1457 O O . THR A 1 177 ? 30.579 5.619 -13.957 1.00 83.88 177 THR A O 1
ATOM 1460 N N . ILE A 1 178 ? 30.729 7.207 -15.540 1.00 85.12 178 ILE A N 1
ATOM 1461 C CA . ILE A 1 178 ? 29.669 8.066 -14.990 1.00 85.12 178 ILE A CA 1
ATOM 1462 C C . ILE A 1 178 ? 28.332 7.317 -14.947 1.00 85.12 178 ILE A C 1
ATOM 1464 O O . ILE A 1 178 ? 27.707 7.245 -13.891 1.00 85.12 178 ILE A O 1
ATOM 1468 N N . ARG A 1 179 ? 27.919 6.679 -16.052 1.00 83.00 179 ARG A N 1
ATOM 1469 C CA . ARG A 1 179 ? 26.649 5.927 -16.109 1.00 83.00 179 ARG A CA 1
ATOM 1470 C C . ARG A 1 179 ? 26.621 4.748 -15.130 1.00 83.00 179 ARG A C 1
ATOM 1472 O O . ARG A 1 179 ? 25.579 4.463 -14.539 1.00 83.00 179 ARG A O 1
ATOM 1479 N N . LEU A 1 180 ? 27.758 4.074 -14.926 1.00 86.06 180 LEU A N 1
ATOM 1480 C CA . LEU A 1 180 ? 27.894 3.013 -13.919 1.00 86.06 180 LEU A CA 1
ATOM 1481 C C . LEU A 1 180 ? 27.686 3.563 -12.502 1.00 86.06 180 LEU A C 1
ATOM 1483 O O . LEU A 1 180 ? 26.948 2.965 -11.712 1.00 86.06 180 LEU A O 1
ATOM 1487 N N . PHE A 1 181 ? 28.295 4.708 -12.186 1.00 87.25 181 PHE A N 1
ATOM 1488 C CA . PHE A 1 181 ? 28.155 5.346 -10.878 1.00 87.25 181 PHE A CA 1
ATOM 1489 C C . PHE A 1 181 ? 26.728 5.853 -10.633 1.00 87.25 181 PHE A C 1
ATOM 1491 O O . PHE A 1 181 ? 26.168 5.615 -9.568 1.00 87.25 181 PHE A O 1
ATOM 1498 N N . GLU A 1 182 ? 26.093 6.475 -11.629 1.00 86.19 182 GLU A N 1
ATOM 1499 C CA . GLU A 1 182 ? 24.700 6.928 -11.531 1.00 86.19 182 GLU A CA 1
ATOM 1500 C C . GLU A 1 182 ? 23.739 5.751 -11.297 1.00 86.19 182 GLU A C 1
ATOM 1502 O O . GLU A 1 182 ? 22.900 5.793 -10.394 1.00 86.19 182 GLU A O 1
ATOM 1507 N N . CYS A 1 183 ? 23.887 4.666 -12.065 1.00 86.31 183 CYS A N 1
ATOM 1508 C CA . CYS A 1 183 ? 23.036 3.482 -11.945 1.00 86.31 183 CYS A CA 1
ATOM 1509 C C . CYS A 1 183 ? 23.197 2.791 -10.581 1.00 86.31 183 CYS A C 1
ATOM 1511 O O . CYS A 1 183 ? 22.207 2.439 -9.930 1.00 86.31 183 CYS A O 1
ATOM 1513 N N . THR A 1 184 ? 24.439 2.601 -10.127 1.00 88.38 184 THR A N 1
ATOM 1514 C CA . THR A 1 184 ? 24.730 1.977 -8.826 1.00 88.38 184 THR A CA 1
ATOM 1515 C C . THR A 1 184 ? 24.296 2.871 -7.669 1.00 88.38 184 THR A C 1
ATOM 1517 O O . THR A 1 184 ? 23.560 2.413 -6.792 1.00 88.38 184 THR A O 1
ATOM 1520 N N . GLY A 1 185 ? 24.663 4.153 -7.703 1.00 88.50 185 GLY A N 1
ATOM 1521 C CA . GLY A 1 185 ? 24.324 5.143 -6.687 1.00 88.50 185 GLY A CA 1
ATOM 1522 C C . GLY A 1 185 ? 22.819 5.274 -6.481 1.00 88.50 185 GLY A C 1
ATOM 1523 O O . GLY A 1 185 ? 22.347 5.169 -5.349 1.00 88.50 185 GLY A O 1
ATOM 1524 N N . VAL A 1 186 ? 22.036 5.410 -7.556 1.00 88.38 186 VAL A N 1
ATOM 1525 C CA . VAL A 1 186 ? 20.575 5.536 -7.429 1.00 88.38 186 VAL A CA 1
ATOM 1526 C C . VAL A 1 186 ? 19.916 4.237 -6.985 1.00 88.38 186 VAL A C 1
ATOM 1528 O O . VAL A 1 186 ? 18.992 4.279 -6.173 1.00 88.38 186 VAL A O 1
ATOM 1531 N N . THR A 1 187 ? 20.413 3.076 -7.418 1.00 89.25 187 THR A N 1
ATOM 1532 C CA . THR A 1 187 ? 19.880 1.792 -6.936 1.00 89.25 187 THR A CA 1
ATOM 1533 C C . THR A 1 187 ? 20.078 1.642 -5.425 1.00 89.25 187 THR A C 1
ATOM 1535 O O . THR A 1 187 ? 19.146 1.253 -4.719 1.00 89.25 187 THR A O 1
ATOM 1538 N N . VAL A 1 188 ? 21.263 1.994 -4.913 1.00 89.62 188 VAL A N 1
ATOM 1539 C CA . VAL A 1 188 ? 21.567 1.956 -3.474 1.00 89.62 188 VAL A CA 1
ATOM 1540 C C . VAL A 1 188 ? 20.739 2.989 -2.707 1.00 89.62 188 VAL A C 1
ATOM 1542 O O . VAL A 1 188 ? 20.117 2.643 -1.703 1.00 89.62 188 VAL A O 1
ATOM 1545 N N . MET A 1 189 ? 20.666 4.232 -3.192 1.00 89.31 189 MET A N 1
ATOM 1546 C CA . MET A 1 189 ? 19.885 5.297 -2.552 1.00 89.31 189 MET A CA 1
ATOM 1547 C C . MET A 1 189 ? 18.395 4.950 -2.470 1.00 89.31 189 MET A C 1
ATOM 1549 O O . MET A 1 189 ? 17.790 5.098 -1.409 1.00 89.31 189 MET A O 1
ATOM 1553 N N . LEU A 1 190 ? 17.805 4.420 -3.546 1.00 89.00 190 LEU A N 1
ATOM 1554 C CA . LEU A 1 190 ? 16.406 3.979 -3.549 1.00 89.00 190 LEU A CA 1
ATOM 1555 C C . LEU A 1 190 ? 16.169 2.786 -2.618 1.00 89.00 190 LEU A C 1
ATOM 1557 O O . LEU A 1 190 ? 15.137 2.727 -1.945 1.00 89.00 190 LEU A O 1
ATOM 1561 N N . PHE A 1 191 ? 17.128 1.866 -2.511 1.00 87.81 191 PHE A N 1
ATOM 1562 C CA . PHE A 1 191 ? 17.028 0.752 -1.570 1.00 87.81 191 PHE A CA 1
ATOM 1563 C C . PHE A 1 191 ? 17.046 1.233 -0.108 1.00 87.81 191 PHE A C 1
ATOM 1565 O O . PHE A 1 191 ? 16.248 0.772 0.713 1.00 87.81 191 PHE A O 1
ATOM 1572 N N . ILE A 1 192 ? 17.904 2.205 0.220 1.00 88.06 192 ILE A N 1
ATOM 1573 C CA . ILE A 1 192 ? 17.952 2.827 1.553 1.00 88.06 192 ILE A CA 1
ATOM 1574 C C . ILE A 1 192 ? 16.652 3.590 1.832 1.00 88.06 192 ILE A C 1
ATOM 1576 O O . ILE A 1 192 ? 16.020 3.364 2.866 1.00 88.06 192 ILE A O 1
ATOM 1580 N N . ALA A 1 193 ? 16.211 4.437 0.900 1.00 87.50 193 ALA A N 1
ATOM 1581 C CA . ALA A 1 193 ? 14.985 5.216 1.039 1.00 87.50 193 ALA A CA 1
ATOM 1582 C C . ALA A 1 193 ? 13.754 4.312 1.210 1.00 87.50 193 ALA A C 1
ATOM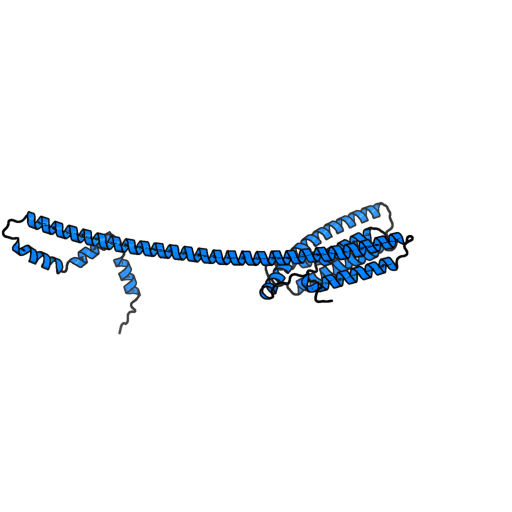 1584 O O . ALA A 1 193 ? 12.960 4.507 2.129 1.00 87.50 193 ALA A O 1
ATOM 1585 N N . SER A 1 194 ? 13.613 3.266 0.391 1.00 85.50 194 SER A N 1
ATOM 1586 C CA . SER A 1 194 ? 12.504 2.309 0.511 1.00 85.50 194 SER A CA 1
ATOM 1587 C C . SER A 1 194 ? 12.548 1.513 1.821 1.00 85.50 194 SER A C 1
ATOM 1589 O O . SER A 1 194 ? 11.503 1.169 2.380 1.00 85.50 194 SER A O 1
ATOM 1591 N N . THR A 1 195 ? 13.740 1.235 2.356 1.00 86.12 195 THR A N 1
ATOM 1592 C CA . THR A 1 195 ? 13.901 0.626 3.685 1.00 86.12 195 THR A CA 1
ATOM 1593 C C . THR A 1 195 ? 13.436 1.576 4.788 1.00 86.12 195 THR A C 1
ATOM 1595 O O . THR A 1 195 ? 12.698 1.158 5.683 1.00 86.12 195 THR A O 1
ATOM 1598 N N . TYR A 1 196 ? 13.799 2.858 4.697 1.00 87.31 196 TYR A N 1
ATOM 1599 C CA . TYR A 1 196 ? 13.340 3.893 5.621 1.00 87.31 196 TYR A CA 1
ATOM 1600 C C . TYR A 1 196 ? 11.812 4.039 5.604 1.00 87.31 196 TYR A C 1
ATOM 1602 O O . TYR A 1 196 ? 11.186 3.934 6.658 1.00 87.31 196 TYR A O 1
ATOM 1610 N N . PHE A 1 197 ? 11.196 4.172 4.423 1.00 85.31 197 PHE A N 1
ATOM 1611 C CA . PHE A 1 197 ? 9.736 4.260 4.291 1.00 85.31 197 PHE A CA 1
ATOM 1612 C C . PHE A 1 197 ? 9.023 3.055 4.907 1.00 85.31 197 PHE A C 1
ATOM 1614 O O . PHE A 1 197 ? 8.081 3.229 5.678 1.00 85.31 197 PHE A O 1
ATOM 1621 N N . TYR A 1 198 ? 9.516 1.840 4.653 1.00 85.12 198 TYR A N 1
ATOM 1622 C CA . TYR A 1 198 ? 8.962 0.629 5.259 1.00 85.12 198 TYR A CA 1
ATOM 1623 C C . TYR A 1 198 ? 9.009 0.672 6.795 1.00 85.12 198 TYR A C 1
ATOM 1625 O O . TYR A 1 198 ? 8.032 0.336 7.463 1.00 85.12 198 TYR A O 1
ATOM 1633 N N . ASN A 1 199 ? 10.134 1.095 7.375 1.00 86.25 199 ASN A N 1
ATOM 1634 C CA . ASN A 1 199 ? 10.267 1.185 8.827 1.00 86.25 199 ASN A CA 1
ATOM 1635 C C . ASN A 1 199 ? 9.318 2.228 9.424 1.00 86.25 199 ASN A C 1
ATOM 1637 O O . ASN A 1 199 ? 8.713 1.968 10.465 1.00 86.25 199 ASN A O 1
ATOM 1641 N N . THR A 1 200 ? 9.159 3.371 8.758 1.00 85.94 200 THR A N 1
ATOM 1642 C CA . THR A 1 200 ? 8.215 4.421 9.155 1.00 85.94 200 THR A CA 1
ATOM 1643 C C . THR A 1 200 ? 6.771 3.924 9.094 1.00 85.94 200 THR A C 1
ATOM 1645 O O . THR A 1 200 ? 6.017 4.139 10.039 1.00 85.94 200 THR A O 1
ATOM 1648 N N . GLU A 1 201 ? 6.390 3.179 8.053 1.00 84.75 201 GLU A N 1
ATOM 1649 C CA . GLU A 1 201 ? 5.059 2.562 7.947 1.00 84.75 201 GLU A CA 1
ATOM 1650 C C . GLU A 1 201 ? 4.780 1.581 9.088 1.00 84.75 201 GLU A C 1
ATOM 1652 O O . GLU A 1 201 ? 3.720 1.634 9.713 1.00 84.75 201 GLU A O 1
ATOM 1657 N N . VAL A 1 202 ? 5.741 0.706 9.404 1.00 86.69 202 VAL A N 1
ATOM 1658 C CA . VAL A 1 202 ? 5.619 -0.230 10.530 1.00 86.69 202 VAL A CA 1
ATOM 1659 C C . VAL A 1 202 ? 5.444 0.529 11.846 1.00 86.69 202 VAL A C 1
ATOM 1661 O O . VAL A 1 202 ? 4.609 0.156 12.667 1.00 86.69 202 VAL A O 1
ATOM 1664 N N . GLN A 1 203 ? 6.213 1.598 12.063 1.00 86.44 203 GLN A N 1
ATOM 1665 C CA . GLN A 1 203 ? 6.104 2.422 13.268 1.00 86.44 203 GLN A CA 1
ATOM 1666 C C . GLN A 1 203 ? 4.752 3.120 13.374 1.00 86.44 203 GLN A C 1
ATOM 1668 O O . GLN A 1 203 ? 4.111 3.041 14.420 1.00 86.44 203 GLN A O 1
ATOM 1673 N N . MET A 1 204 ? 4.304 3.755 12.293 1.00 86.62 204 MET A N 1
ATOM 1674 C CA . MET A 1 204 ? 3.017 4.436 12.242 1.00 86.62 204 MET A CA 1
A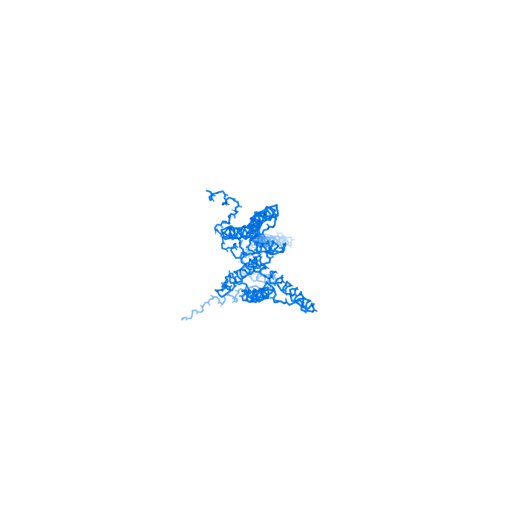TOM 1675 C C . MET A 1 204 ? 1.873 3.463 12.532 1.00 86.62 204 MET A C 1
ATOM 1677 O O . MET A 1 204 ? 1.010 3.757 13.354 1.00 86.62 204 MET A O 1
ATOM 1681 N N . PHE A 1 205 ? 1.902 2.275 11.926 1.00 88.31 205 PHE A N 1
ATOM 1682 C CA . PHE A 1 205 ? 0.903 1.243 12.176 1.00 88.31 205 PHE A CA 1
ATOM 1683 C C . PHE A 1 205 ? 0.886 0.788 13.642 1.00 88.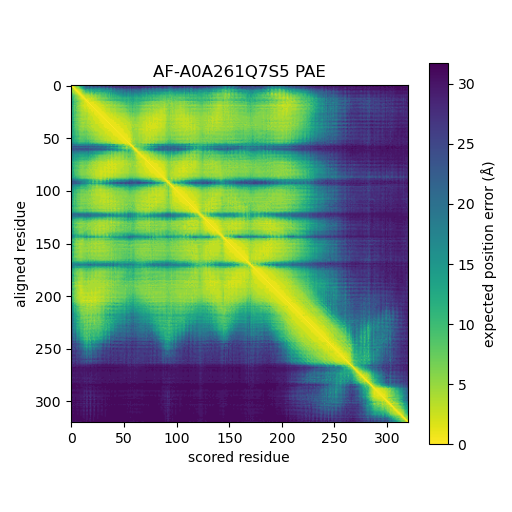31 205 PHE A C 1
ATOM 1685 O O . PHE A 1 205 ? -0.184 0.678 14.238 1.00 88.31 205 PHE A O 1
ATOM 1692 N N . LEU A 1 206 ? 2.050 0.537 14.248 1.00 88.12 206 LEU A N 1
ATOM 1693 C CA . LEU A 1 206 ? 2.117 0.142 15.658 1.00 88.12 206 LEU A CA 1
ATOM 1694 C C . LEU A 1 206 ? 1.591 1.252 16.577 1.00 88.12 206 LEU A C 1
ATOM 1696 O O . LEU A 1 206 ? 0.785 0.969 17.459 1.00 88.12 206 LEU A O 1
ATOM 1700 N N . ASN A 1 207 ? 1.964 2.508 16.326 1.00 88.31 207 ASN A N 1
ATOM 1701 C CA . ASN A 1 207 ? 1.484 3.651 17.106 1.00 88.31 207 ASN A CA 1
ATOM 1702 C C . ASN A 1 207 ? -0.036 3.822 16.996 1.00 88.31 207 ASN A C 1
ATOM 1704 O O . ASN A 1 207 ? -0.701 4.028 18.007 1.00 88.31 207 ASN A O 1
ATOM 1708 N N . LEU A 1 208 ? -0.604 3.677 15.794 1.00 87.38 208 LEU A N 1
ATOM 1709 C CA . LEU A 1 208 ? -2.054 3.737 15.594 1.00 87.38 208 LEU A CA 1
ATOM 1710 C C . LEU A 1 208 ? -2.788 2.645 16.379 1.00 87.38 208 LEU A C 1
ATOM 1712 O O . LEU A 1 208 ? -3.828 2.925 16.969 1.00 87.38 208 LEU A O 1
ATOM 1716 N N . ASN A 1 209 ? -2.247 1.424 16.430 1.00 86.31 209 ASN A N 1
ATOM 1717 C CA . ASN A 1 209 ? -2.851 0.349 17.222 1.00 86.31 209 ASN A CA 1
ATOM 1718 C C . ASN A 1 209 ? -2.781 0.632 18.726 1.00 86.31 209 ASN A C 1
ATOM 1720 O O . ASN A 1 209 ? -3.771 0.417 19.420 1.00 86.31 209 ASN A O 1
ATOM 1724 N N . VAL A 1 210 ? -1.655 1.158 19.221 1.00 87.06 210 VAL A N 1
ATOM 1725 C CA . VAL A 1 210 ? -1.521 1.559 20.632 1.00 87.06 210 VAL A CA 1
ATOM 1726 C C . VAL A 1 210 ? -2.545 2.639 20.984 1.00 87.06 210 VAL A C 1
ATOM 1728 O O . VAL A 1 210 ? -3.265 2.493 21.968 1.00 87.06 210 VAL A O 1
ATOM 1731 N N . ILE A 1 211 ? -2.687 3.670 20.147 1.00 86.31 211 ILE A N 1
ATOM 1732 C CA . ILE A 1 211 ? -3.679 4.740 20.341 1.00 86.31 211 ILE A CA 1
ATOM 1733 C C . ILE A 1 211 ? -5.105 4.173 20.321 1.00 86.31 211 ILE A C 1
ATOM 1735 O O . ILE A 1 211 ? -5.926 4.513 21.168 1.00 86.31 211 ILE A O 1
ATOM 1739 N N . GLN A 1 212 ? -5.421 3.275 19.384 1.00 87.31 212 GLN A N 1
ATOM 1740 C CA . GLN A 1 212 ? -6.740 2.637 19.327 1.00 87.31 212 GLN A CA 1
ATOM 1741 C C . GLN A 1 212 ? -7.031 1.790 20.567 1.00 87.31 212 GLN A C 1
ATOM 1743 O O . GLN A 1 212 ? -8.163 1.780 21.049 1.00 87.31 212 GLN A O 1
ATOM 1748 N N . GLN A 1 213 ? -6.031 1.084 21.091 1.00 85.88 213 GLN A N 1
ATOM 1749 C CA . GLN A 1 213 ? -6.169 0.301 22.313 1.00 85.88 213 GLN A CA 1
ATOM 1750 C C . GLN A 1 213 ? -6.401 1.204 23.530 1.00 85.88 213 GLN A C 1
ATOM 1752 O O . GLN A 1 213 ? -7.312 0.934 24.311 1.00 85.88 213 GLN A O 1
ATOM 1757 N N . GLN A 1 214 ? -5.654 2.304 23.643 1.00 88.50 214 GLN A N 1
ATOM 1758 C CA . GLN A 1 214 ? -5.852 3.313 24.687 1.00 88.50 214 GLN A CA 1
ATOM 1759 C C . GLN A 1 214 ? -7.251 3.935 24.613 1.00 88.50 214 GLN A C 1
ATOM 1761 O O . GLN A 1 214 ? -7.948 4.001 25.620 1.00 88.50 214 GLN A O 1
ATOM 1766 N N . ASN A 1 215 ? -7.719 4.303 23.418 1.00 89.56 215 ASN A N 1
ATOM 1767 C CA . ASN A 1 215 ? -9.060 4.862 23.231 1.00 89.56 215 ASN A CA 1
ATOM 1768 C C . ASN A 1 215 ? -10.168 3.872 23.607 1.00 89.56 215 ASN A C 1
ATOM 1770 O O . ASN A 1 215 ? -11.173 4.271 24.190 1.00 89.56 215 ASN A O 1
ATOM 1774 N N . LYS A 1 216 ? -9.992 2.576 23.316 1.00 89.75 216 LYS A N 1
ATOM 1775 C CA . LYS A 1 216 ? -10.937 1.540 23.761 1.00 89.75 216 LYS A CA 1
ATOM 1776 C C . LYS A 1 216 ? -10.979 1.433 25.282 1.00 89.75 216 LYS A C 1
ATOM 1778 O O . LYS A 1 216 ? -12.066 1.388 25.843 1.00 89.75 216 LYS A O 1
ATOM 1783 N N . GLN A 1 217 ? -9.818 1.429 25.937 1.00 89.88 217 GLN A N 1
ATOM 1784 C CA . GLN A 1 217 ? -9.731 1.388 27.399 1.00 89.88 217 GLN A CA 1
ATOM 1785 C C . GLN A 1 217 ? -10.380 2.617 28.042 1.00 89.88 217 GLN A C 1
ATOM 1787 O O . GLN A 1 217 ? -11.144 2.470 28.991 1.00 89.88 217 GLN A O 1
ATOM 1792 N N . LEU A 1 218 ? -10.137 3.810 27.491 1.00 92.12 218 LEU A N 1
ATOM 1793 C CA . LEU A 1 218 ? -10.784 5.048 27.930 1.00 92.12 218 LEU A CA 1
ATOM 1794 C C . LEU A 1 218 ? -12.305 4.991 27.750 1.00 92.12 218 LEU A C 1
ATOM 1796 O O . LEU A 1 218 ? -13.032 5.400 28.648 1.00 92.12 218 LEU A O 1
ATOM 1800 N N . GLY A 1 219 ? -12.788 4.441 26.632 1.00 90.75 219 GLY A N 1
ATOM 1801 C CA . GLY A 1 219 ? -14.218 4.233 26.397 1.00 90.75 219 GLY A CA 1
ATOM 1802 C C . GLY A 1 219 ? -14.857 3.300 27.427 1.00 90.75 219 GLY A C 1
ATOM 1803 O O . GLY A 1 219 ? -15.903 3.626 27.978 1.00 90.75 219 GLY A O 1
ATOM 1804 N N . THR A 1 220 ? -14.208 2.176 27.748 1.00 92.00 220 THR A N 1
ATOM 1805 C CA . THR A 1 220 ? -14.676 1.264 28.806 1.00 92.00 220 THR A CA 1
ATOM 1806 C C . THR A 1 220 ? -14.662 1.936 30.178 1.00 92.00 220 THR A C 1
ATOM 1808 O O . THR A 1 220 ? -15.615 1.795 30.936 1.00 92.00 220 THR A O 1
ATOM 1811 N N . TYR A 1 221 ? -13.613 2.695 30.498 1.00 90.94 221 TYR A N 1
ATOM 1812 C CA . TYR A 1 221 ? -13.530 3.422 31.764 1.00 90.94 221 TYR A CA 1
ATOM 1813 C C . TYR A 1 221 ? -14.627 4.488 31.890 1.00 90.94 221 TYR A C 1
ATOM 1815 O O . TYR A 1 221 ? -15.247 4.601 32.942 1.00 90.94 221 TYR A O 1
ATOM 1823 N N . ALA A 1 222 ? -14.922 5.219 30.811 1.00 91.75 222 ALA A N 1
ATOM 1824 C CA . ALA A 1 222 ? -16.011 6.192 30.784 1.00 91.75 222 ALA A CA 1
ATOM 1825 C C . ALA A 1 222 ? -17.379 5.536 31.036 1.00 91.75 222 ALA A C 1
ATOM 1827 O O . ALA A 1 222 ? -18.163 6.060 31.820 1.00 91.75 222 ALA A O 1
ATOM 1828 N N . GLN A 1 223 ? -17.634 4.365 30.441 1.00 92.50 223 GLN A N 1
ATOM 1829 C CA . GLN A 1 223 ? -18.865 3.601 30.677 1.00 92.50 223 GLN A CA 1
ATOM 1830 C C . GLN A 1 223 ? -18.988 3.123 32.129 1.00 92.50 223 GLN A C 1
ATOM 1832 O O . GLN A 1 223 ? -20.061 3.217 32.716 1.00 92.50 223 GLN A O 1
ATOM 1837 N N . LEU A 1 224 ? -17.892 2.643 32.727 1.00 94.00 224 LEU A N 1
ATOM 1838 C CA . LEU A 1 224 ? -17.880 2.250 34.139 1.00 94.00 224 LEU A CA 1
ATOM 1839 C C . LEU A 1 224 ? -18.145 3.446 35.060 1.00 94.00 224 LEU A C 1
ATOM 1841 O O . LEU A 1 224 ? -18.913 3.327 36.007 1.00 94.00 224 LEU A O 1
ATOM 1845 N N . LEU A 1 225 ? -17.559 4.606 34.757 1.00 93.06 225 LEU A N 1
ATOM 1846 C CA . LEU A 1 225 ? -17.776 5.833 35.523 1.00 93.06 225 LEU A CA 1
ATOM 1847 C C . LEU A 1 225 ? -19.235 6.314 35.435 1.00 93.06 225 LEU A C 1
ATOM 1849 O O . LEU A 1 225 ? -19.797 6.774 36.426 1.00 93.06 225 LEU A O 1
ATOM 1853 N N . GLU A 1 226 ? -19.853 6.201 34.259 1.00 92.94 226 GLU A N 1
ATOM 1854 C CA . GLU A 1 226 ? -21.266 6.530 34.053 1.00 92.94 226 GLU A CA 1
ATOM 1855 C C . GLU A 1 226 ? -22.183 5.571 34.825 1.00 92.94 226 GLU A C 1
ATOM 1857 O O . GLU A 1 226 ? -23.131 6.008 35.477 1.00 92.94 226 GLU A O 1
ATOM 1862 N N . GLN A 1 227 ? -21.847 4.279 34.847 1.00 92.69 227 GLN A N 1
ATOM 1863 C CA . GLN A 1 227 ? -22.563 3.285 35.642 1.00 92.69 227 GLN A CA 1
ATOM 1864 C C . GLN A 1 227 ? -22.418 3.531 37.153 1.00 92.69 227 GLN A C 1
ATOM 1866 O O . GLN A 1 227 ? -23.416 3.495 37.870 1.00 92.69 227 GLN A O 1
ATOM 1871 N N . GLU A 1 228 ? -21.211 3.831 37.645 1.00 92.56 228 GLU A N 1
ATOM 1872 C CA . GLU A 1 228 ? -20.995 4.202 39.052 1.00 92.56 228 GLU A CA 1
ATOM 1873 C C . GLU A 1 228 ? -21.758 5.472 39.431 1.00 92.56 228 GLU A C 1
ATOM 1875 O O . GLU A 1 228 ? -22.294 5.573 40.534 1.00 92.56 228 GLU A O 1
ATOM 1880 N N . LYS A 1 229 ? -21.807 6.459 38.529 1.00 93.44 229 LYS A N 1
ATOM 1881 C CA . LYS A 1 229 ? -22.567 7.687 38.751 1.00 93.44 229 LYS A CA 1
ATOM 1882 C C . LYS A 1 229 ? -24.054 7.373 38.925 1.00 93.44 229 LYS A C 1
ATOM 1884 O O . LYS A 1 229 ? -24.639 7.838 39.899 1.00 93.44 229 LYS A O 1
ATOM 1889 N N . HIS A 1 230 ? -24.633 6.562 38.038 1.00 91.62 230 HIS A N 1
ATOM 1890 C CA . HIS A 1 230 ? -26.027 6.133 38.155 1.00 91.62 230 HIS A CA 1
ATOM 1891 C C . HIS A 1 230 ? -26.297 5.382 39.463 1.00 91.62 230 HIS A C 1
ATOM 1893 O O . HIS A 1 230 ? -27.260 5.699 40.152 1.00 91.62 230 HIS A O 1
ATOM 1899 N N . GLN A 1 231 ? -25.412 4.464 39.859 1.00 92.31 231 GLN A N 1
ATOM 1900 C CA . GLN A 1 231 ? -25.541 3.755 41.137 1.00 92.31 231 GLN A CA 1
ATOM 1901 C C . GLN A 1 231 ? -25.518 4.711 42.335 1.00 92.31 231 GLN A C 1
ATOM 1903 O O . GLN A 1 231 ? -26.341 4.586 43.236 1.00 92.31 231 GLN A O 1
ATOM 1908 N N . ARG A 1 232 ? -24.626 5.710 42.340 1.00 88.94 232 ARG A N 1
ATOM 1909 C CA . ARG A 1 232 ? -24.596 6.716 43.415 1.00 88.94 232 ARG A CA 1
ATOM 1910 C C . ARG A 1 232 ? -25.839 7.600 43.434 1.00 88.94 232 ARG A C 1
ATOM 1912 O O . ARG A 1 232 ? -26.271 7.993 44.513 1.00 88.94 232 ARG A O 1
ATOM 1919 N N . GLU A 1 233 ? -26.389 7.950 42.274 1.00 91.00 233 GLU A N 1
ATOM 1920 C CA . GLU A 1 233 ? -27.643 8.707 42.188 1.00 91.00 233 GLU A CA 1
ATOM 1921 C C . GLU A 1 233 ? -28.815 7.892 42.754 1.00 91.00 233 GLU A C 1
ATOM 1923 O O . GLU A 1 233 ? -29.565 8.412 43.579 1.00 91.00 233 GLU A O 1
ATOM 1928 N N . GLU A 1 234 ? -28.916 6.604 42.416 1.00 90.62 234 GLU A N 1
ATOM 1929 C CA . GLU A 1 234 ? -29.916 5.688 42.985 1.00 90.62 234 GLU A CA 1
ATOM 1930 C C . GLU A 1 234 ? -29.758 5.527 44.506 1.00 90.62 234 GLU A C 1
ATOM 1932 O O . GLU A 1 234 ? -30.740 5.613 45.248 1.00 90.62 234 GLU A O 1
ATOM 1937 N N . GLU A 1 235 ? -28.526 5.357 44.998 1.00 91.62 235 GLU A N 1
ATOM 1938 C CA . GLU A 1 235 ? -28.242 5.300 46.436 1.00 91.62 235 GLU A CA 1
ATOM 1939 C C . GLU A 1 235 ? -28.628 6.607 47.143 1.00 91.62 235 GLU A C 1
ATOM 1941 O O . GLU A 1 235 ? -29.229 6.574 48.219 1.00 91.62 235 GLU A O 1
ATOM 1946 N N . LEU A 1 236 ? -28.323 7.765 46.548 1.00 88.62 236 LEU A N 1
ATOM 1947 C CA 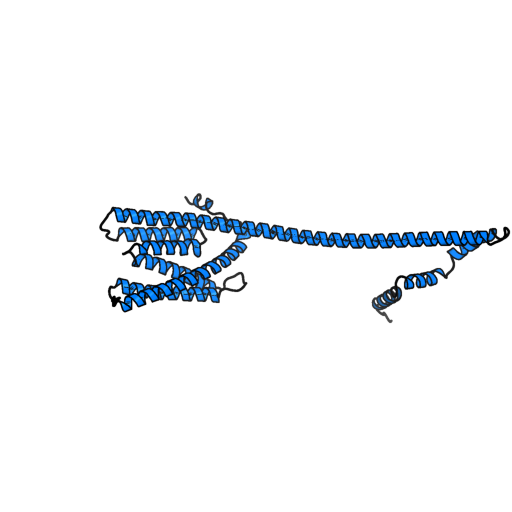. LEU A 1 236 ? -28.710 9.071 47.084 1.00 88.62 236 LEU A CA 1
ATOM 1948 C C . LEU A 1 236 ? -30.229 9.240 47.122 1.00 88.62 236 LEU A C 1
ATOM 1950 O O . LEU A 1 236 ? -30.757 9.727 48.123 1.00 88.62 236 LEU A O 1
ATOM 1954 N N . GLU A 1 237 ? -30.941 8.817 46.078 1.00 87.31 237 GLU A N 1
ATOM 1955 C CA . GLU A 1 237 ? -32.403 8.819 46.068 1.00 87.31 237 GLU A CA 1
ATOM 1956 C C . GLU A 1 237 ? -32.973 7.913 47.158 1.00 87.31 237 GLU A C 1
ATOM 1958 O O . GLU A 1 237 ? -33.882 8.322 47.884 1.00 87.31 237 GLU A O 1
ATOM 1963 N N . GLN A 1 238 ? -32.436 6.703 47.319 1.00 85.88 238 GLN A N 1
ATOM 1964 C CA . GLN A 1 238 ? -32.878 5.789 48.364 1.00 85.88 238 GLN A CA 1
ATOM 1965 C C . GLN A 1 238 ? -32.636 6.386 49.754 1.00 85.88 238 GLN A C 1
ATOM 1967 O O . GLN A 1 238 ? -33.551 6.415 50.578 1.00 85.88 238 GLN A O 1
ATOM 1972 N N . ARG A 1 239 ? -31.445 6.942 50.004 1.00 83.88 239 ARG A N 1
ATOM 1973 C CA . ARG A 1 239 ? -31.125 7.638 51.260 1.00 83.88 239 ARG A CA 1
ATOM 1974 C C . ARG A 1 239 ? -32.032 8.840 51.499 1.00 83.88 239 ARG A C 1
ATOM 1976 O O . ARG A 1 239 ? -32.464 9.059 52.626 1.00 83.88 239 ARG A O 1
ATOM 1983 N N . SER A 1 240 ? -32.360 9.596 50.456 1.00 82.38 240 SER A N 1
ATOM 1984 C CA . SER A 1 240 ? -33.300 10.717 50.534 1.00 82.38 240 SER A CA 1
ATOM 1985 C C . SER A 1 240 ? -34.713 10.252 50.904 1.00 82.38 240 SER A C 1
ATOM 1987 O O . SER A 1 240 ? -35.353 10.855 51.770 1.00 82.38 240 SER A O 1
ATOM 1989 N N . ARG A 1 241 ? -35.187 9.139 50.326 1.00 79.31 241 ARG A N 1
ATOM 1990 C CA . ARG A 1 241 ? -36.477 8.519 50.679 1.00 79.31 241 ARG A CA 1
ATOM 1991 C C . ARG A 1 241 ? -36.484 8.011 52.121 1.00 79.31 241 ARG A C 1
ATOM 1993 O O . ARG A 1 241 ? -37.442 8.280 52.843 1.00 79.31 241 ARG A O 1
ATOM 2000 N N . GLU A 1 242 ? -35.417 7.339 52.555 1.00 80.44 242 GLU A N 1
ATOM 2001 C CA . GLU A 1 242 ? -35.242 6.887 53.942 1.00 80.44 242 GLU A CA 1
ATOM 2002 C C . GLU A 1 242 ? -35.297 8.073 54.916 1.00 80.44 242 GLU A C 1
ATOM 2004 O O . GLU A 1 242 ? -36.097 8.064 55.850 1.00 80.44 242 GLU A O 1
ATOM 2009 N N . LEU A 1 243 ? -34.514 9.129 54.662 1.00 80.44 243 LEU A N 1
ATOM 2010 C CA . LEU A 1 243 ? -34.501 10.349 55.477 1.00 80.44 243 LEU A CA 1
ATOM 2011 C C . LEU A 1 243 ? -35.877 11.011 55.536 1.00 80.44 243 LEU A C 1
ATOM 2013 O O . LEU A 1 243 ? -36.356 11.328 56.620 1.00 80.44 243 LEU A O 1
ATOM 2017 N N . THR A 1 244 ? -36.544 11.160 54.392 1.00 78.19 244 THR A N 1
ATOM 2018 C CA . THR A 1 244 ? -37.887 11.752 54.326 1.00 78.19 244 THR A CA 1
ATOM 2019 C C . THR A 1 244 ? -38.891 10.929 55.134 1.00 78.19 244 THR A C 1
ATOM 2021 O O . THR A 1 244 ? -39.698 11.495 55.872 1.00 78.19 244 THR A O 1
ATOM 2024 N N . SER A 1 245 ? -38.818 9.596 55.059 1.00 74.19 245 SER A N 1
ATOM 2025 C CA . SER A 1 245 ? -39.645 8.695 55.866 1.00 74.19 245 SER A CA 1
ATOM 2026 C C . SER A 1 245 ? -39.387 8.872 57.366 1.00 74.19 245 SER A C 1
ATOM 2028 O O . SER A 1 245 ? -40.343 8.997 58.134 1.00 74.19 245 SER A O 1
ATOM 2030 N N . TYR A 1 246 ? -38.119 8.936 57.790 1.00 70.50 246 TYR A N 1
ATOM 2031 C CA . TYR A 1 246 ? -37.757 9.171 59.192 1.00 70.50 246 TYR A CA 1
ATOM 2032 C C . TYR A 1 246 ? -38.248 10.534 59.692 1.00 70.50 246 TYR A C 1
ATOM 2034 O O . TYR A 1 246 ? -38.890 10.606 60.739 1.00 70.50 246 TYR A O 1
ATOM 2042 N N . THR A 1 247 ? -38.035 11.607 58.927 1.00 73.25 247 THR A N 1
ATOM 2043 C CA . THR A 1 247 ? -38.507 12.950 59.289 1.00 73.25 247 THR A CA 1
ATOM 2044 C C . THR A 1 247 ? -40.030 13.006 59.371 1.00 73.25 247 THR A C 1
ATOM 2046 O O . THR A 1 247 ? -40.579 13.565 60.317 1.00 73.25 247 THR A O 1
ATOM 2049 N N . LEU A 1 248 ? -40.747 12.389 58.425 1.00 72.31 248 LEU A N 1
ATOM 2050 C CA . LEU A 1 248 ? -42.209 12.299 58.486 1.00 72.31 248 LEU A CA 1
ATOM 2051 C C . LEU A 1 248 ? -42.680 11.551 59.736 1.00 72.31 248 LEU A C 1
ATOM 2053 O O . LEU A 1 248 ? -43.676 11.944 60.345 1.00 72.31 248 LEU A O 1
ATOM 2057 N N . GLN A 1 249 ? -41.978 10.490 60.135 1.00 72.06 249 GLN A N 1
ATOM 2058 C CA . GLN A 1 249 ? -42.278 9.751 61.357 1.00 72.06 249 GLN A CA 1
ATOM 2059 C C . GLN A 1 249 ? -42.037 10.600 62.615 1.00 72.06 249 GLN A C 1
ATOM 2061 O O . GLN A 1 249 ? -42.898 10.619 63.494 1.00 72.06 249 GLN A O 1
ATOM 2066 N N . GLU A 1 250 ? -40.940 11.359 62.686 1.00 65.88 250 GLU A N 1
ATOM 2067 C CA . GLU A 1 250 ? -40.678 12.293 63.792 1.00 65.88 250 GLU A CA 1
ATOM 2068 C C . GLU A 1 250 ? -41.707 13.424 63.864 1.00 65.88 250 GLU A C 1
ATOM 2070 O O . GLU A 1 250 ? -42.187 13.754 64.951 1.00 65.88 250 GLU A O 1
ATOM 2075 N N . VAL A 1 251 ? -42.104 13.993 62.721 1.00 69.88 251 VAL A N 1
ATOM 2076 C CA . VAL A 1 251 ? -43.150 15.026 62.655 1.00 69.88 251 VAL A CA 1
ATOM 2077 C C . VAL A 1 251 ? -44.484 14.466 63.143 1.00 69.88 251 VAL A C 1
ATOM 2079 O O . VAL A 1 251 ? -45.179 15.130 63.911 1.00 69.88 251 VAL A O 1
ATOM 2082 N N . LYS A 1 252 ? -44.840 13.235 62.749 1.00 65.25 252 LYS A N 1
ATOM 2083 C CA . LYS A 1 252 ? -46.035 12.544 63.259 1.00 65.25 252 LYS A CA 1
ATOM 2084 C C . LYS A 1 252 ? -45.962 12.343 64.769 1.00 65.25 252 LYS A C 1
ATOM 2086 O O . LYS A 1 252 ? -46.935 12.632 65.458 1.00 65.25 252 LYS A O 1
ATOM 2091 N N . TYR A 1 253 ? -44.819 11.891 65.277 1.00 66.69 253 TYR A N 1
ATOM 2092 C CA . TYR A 1 253 ? -44.618 11.683 66.709 1.00 66.69 253 TYR A CA 1
ATOM 2093 C C . TYR A 1 253 ? -44.720 13.000 67.490 1.00 66.69 253 TYR A C 1
ATOM 2095 O O . TYR A 1 253 ? -45.389 13.073 68.514 1.00 66.69 253 TYR A O 1
ATOM 2103 N N . SER A 1 254 ? -44.140 14.071 66.952 1.00 65.38 254 SER A N 1
ATOM 2104 C CA . SER A 1 254 ? -44.197 15.413 67.536 1.00 65.38 254 SER A CA 1
ATOM 2105 C C . SER A 1 254 ? -45.619 15.977 67.547 1.00 65.38 254 SER A C 1
ATOM 2107 O O . SER A 1 254 ? -46.057 16.498 68.569 1.00 65.38 254 SER A O 1
ATOM 2109 N N . ARG A 1 255 ? -46.377 15.829 66.449 1.00 68.12 255 ARG A N 1
ATOM 2110 C CA . ARG A 1 255 ? -47.796 16.229 66.396 1.00 68.12 255 ARG A CA 1
ATOM 2111 C C . ARG A 1 255 ? -48.646 15.448 67.388 1.00 68.12 255 ARG A C 1
ATOM 2113 O O . ARG A 1 255 ? -49.443 16.053 68.089 1.00 68.12 255 ARG A O 1
ATOM 2120 N N . PHE A 1 256 ? -48.432 14.141 67.488 1.00 69.56 256 PHE A N 1
ATOM 2121 C CA . PHE A 1 256 ? -49.118 13.292 68.459 1.00 69.56 256 PHE A CA 1
ATOM 2122 C C . PHE A 1 256 ? -48.862 13.744 69.906 1.00 69.56 256 PHE A C 1
ATOM 2124 O O . PHE A 1 256 ? -49.797 13.871 70.694 1.00 69.56 256 PHE A O 1
ATOM 2131 N N . LEU A 1 257 ? -47.607 14.044 70.258 1.00 63.00 257 LEU A N 1
ATOM 2132 C CA . LEU A 1 257 ? -47.266 14.570 71.583 1.00 63.00 257 LEU A CA 1
ATOM 2133 C C . LEU A 1 257 ? -47.901 15.943 71.847 1.00 63.00 257 LEU A C 1
ATOM 2135 O O . LEU A 1 257 ? -48.345 16.207 72.964 1.00 63.00 257 LEU A O 1
ATOM 2139 N N . GLU A 1 258 ? -47.966 16.805 70.834 1.00 66.31 258 GLU A N 1
ATOM 2140 C CA . GLU A 1 258 ? -48.587 18.126 70.951 1.00 66.31 258 GLU A CA 1
ATOM 2141 C C . GLU A 1 258 ? -50.119 18.032 71.078 1.00 66.31 258 GLU A C 1
ATOM 2143 O O . GLU A 1 258 ? -50.712 18.759 71.871 1.00 66.31 258 GLU A O 1
ATOM 2148 N N . GLU A 1 259 ? -50.768 17.095 70.382 1.00 66.38 259 GLU A N 1
ATOM 2149 C CA . GLU A 1 259 ? -52.197 16.790 70.546 1.00 66.38 259 GLU A CA 1
ATOM 2150 C C . GLU A 1 259 ? -52.508 16.304 71.969 1.00 66.38 259 GLU A C 1
ATOM 2152 O O . GLU A 1 259 ? -53.437 16.813 72.603 1.00 66.38 259 GLU A O 1
ATOM 2157 N N . ILE A 1 260 ? -51.683 15.401 72.518 1.00 63.38 260 ILE A N 1
ATOM 2158 C CA . ILE A 1 260 ? -51.783 14.966 73.922 1.00 63.38 260 ILE A CA 1
ATOM 2159 C C . ILE A 1 260 ? -51.619 16.161 74.866 1.00 63.38 260 ILE A C 1
ATOM 2161 O O . ILE A 1 260 ? -52.396 16.332 75.808 1.00 63.38 260 ILE A O 1
ATOM 2165 N N . ARG A 1 261 ? -50.626 17.020 74.619 1.00 61.78 261 ARG A N 1
ATOM 2166 C CA . ARG A 1 261 ? -50.382 18.218 75.429 1.00 61.78 261 ARG A CA 1
ATOM 2167 C C . ARG A 1 261 ? -51.575 19.177 75.408 1.00 61.78 261 ARG A C 1
ATOM 2169 O O . ARG A 1 261 ? -51.944 19.708 76.455 1.00 61.78 261 ARG A O 1
ATOM 2176 N N . GLN A 1 262 ? -52.186 19.397 74.247 1.00 63.94 262 GLN A N 1
ATOM 2177 C CA . GLN A 1 262 ? -53.357 20.265 74.112 1.00 63.94 262 GLN A CA 1
ATOM 2178 C C . GLN A 1 262 ? -54.606 19.676 74.780 1.00 63.94 262 GLN A C 1
ATOM 2180 O O . GLN A 1 262 ? -55.389 20.433 75.355 1.00 63.94 262 GLN A O 1
ATOM 2185 N N . GLN A 1 263 ? -54.782 18.350 74.756 1.00 59.66 263 GLN A N 1
ATOM 2186 C CA . GLN A 1 263 ? -55.836 17.670 75.518 1.00 59.66 263 GLN A CA 1
ATOM 2187 C C . GLN A 1 263 ? -55.647 17.852 77.029 1.00 59.66 263 GLN A C 1
ATOM 2189 O O . GLN A 1 263 ? -56.594 18.233 77.713 1.00 59.66 263 GLN A O 1
ATOM 2194 N N . ILE A 1 264 ? -54.415 17.711 77.533 1.00 57.34 264 ILE A N 1
ATOM 2195 C CA . ILE A 1 264 ? -54.081 17.965 78.946 1.00 57.34 264 ILE A CA 1
ATOM 2196 C C . ILE A 1 264 ? -54.404 19.410 79.358 1.00 57.34 264 ILE A C 1
ATOM 2198 O O . ILE A 1 264 ? -54.844 19.645 80.478 1.00 57.34 264 ILE A O 1
ATOM 2202 N N . GLN A 1 265 ? -54.187 20.390 78.476 1.00 56.25 265 GLN A N 1
ATOM 2203 C CA . GLN A 1 265 ? -54.433 21.806 78.780 1.00 56.25 265 GLN A CA 1
ATOM 2204 C C . GLN A 1 265 ? -55.914 22.219 78.727 1.00 56.25 265 GLN A C 1
ATOM 2206 O O . GLN A 1 265 ? -56.261 23.256 79.290 1.00 56.25 265 GLN A O 1
ATOM 2211 N N . LYS A 1 266 ? -56.781 21.455 78.049 1.00 56.62 266 LYS A N 1
ATOM 2212 C CA . LYS A 1 266 ? -58.215 21.766 77.904 1.00 56.62 266 LYS A CA 1
ATOM 2213 C C . LYS A 1 266 ? -59.109 21.101 78.957 1.00 56.62 266 LYS A C 1
ATOM 2215 O O . LYS A 1 266 ? -60.238 21.556 79.132 1.00 56.62 266 LYS A O 1
ATOM 2220 N N . GLU A 1 267 ? -58.640 20.071 79.660 1.00 50.06 267 GLU A N 1
ATOM 2221 C CA . GLU A 1 267 ? -59.421 19.365 80.685 1.00 50.06 267 GLU A CA 1
ATOM 2222 C C . GLU A 1 267 ? -59.068 19.809 82.115 1.00 50.06 267 GLU A C 1
ATOM 2224 O O . GLU A 1 267 ? -57.907 19.998 82.475 1.00 50.06 267 GLU A O 1
ATOM 2229 N N . ASN A 1 268 ? -60.094 19.970 82.959 1.00 47.81 268 ASN A N 1
ATOM 2230 C CA . ASN A 1 268 ? -59.925 20.277 84.379 1.00 47.81 268 ASN A CA 1
ATOM 2231 C C . ASN A 1 268 ? -59.282 19.092 85.128 1.00 47.81 268 ASN A C 1
ATOM 2233 O O . ASN A 1 268 ? -59.552 17.930 84.831 1.00 47.81 268 ASN A O 1
ATOM 2237 N N . LEU A 1 269 ? -58.473 19.419 86.145 1.00 50.59 269 LEU A N 1
ATOM 2238 C CA . LEU A 1 269 ? -57.553 18.584 86.948 1.00 50.59 269 LEU A CA 1
ATOM 2239 C C . LEU A 1 269 ? -58.073 17.237 87.523 1.00 50.59 269 LEU A C 1
ATOM 2241 O O . LEU A 1 269 ? -57.311 16.541 88.194 1.00 50.59 269 LEU A O 1
ATOM 2245 N N . SER A 1 270 ? -59.319 16.826 87.277 1.00 49.00 270 SER A N 1
ATOM 2246 C CA . SER A 1 270 ? -59.905 15.562 87.751 1.00 49.00 270 SER A CA 1
ATOM 2247 C C . SER A 1 270 ? -59.859 14.388 86.755 1.00 49.00 270 SER A C 1
ATOM 2249 O O . SER A 1 270 ? -59.982 13.251 87.205 1.00 49.00 270 SER A O 1
ATOM 2251 N N . ASP A 1 271 ? -59.624 14.606 85.451 1.00 50.59 271 ASP A N 1
ATOM 2252 C CA . ASP A 1 271 ? -59.604 13.530 84.425 1.00 50.59 271 ASP A CA 1
ATOM 2253 C C . ASP A 1 271 ? -58.195 13.101 83.953 1.00 50.59 271 ASP A C 1
ATOM 2255 O O . ASP A 1 271 ? -58.037 12.131 83.208 1.00 50.59 271 ASP A O 1
ATOM 2259 N N . ILE A 1 272 ? -57.133 13.708 84.498 1.00 50.56 272 ILE A N 1
ATOM 2260 C CA . ILE A 1 272 ? -55.717 13.422 84.164 1.00 50.56 272 ILE A CA 1
ATOM 2261 C C . ILE A 1 272 ? -55.333 11.932 84.342 1.00 50.56 272 ILE A C 1
ATOM 2263 O O . ILE A 1 272 ? -54.388 11.443 83.723 1.00 50.56 272 ILE A O 1
ATOM 2267 N N . ARG A 1 273 ? -56.087 11.157 85.137 1.00 50.75 273 ARG A N 1
ATOM 2268 C CA . ARG A 1 273 ? -55.869 9.708 85.331 1.00 50.75 273 ARG A CA 1
ATOM 2269 C C . ARG A 1 273 ? -56.285 8.828 84.140 1.00 50.75 273 ARG A C 1
ATOM 2271 O O . ARG A 1 273 ? -55.908 7.659 84.126 1.00 50.75 273 ARG A O 1
ATOM 2278 N N . ARG A 1 274 ? -57.033 9.339 83.153 1.00 51.00 274 ARG A N 1
ATOM 2279 C CA . ARG A 1 274 ? -57.477 8.576 81.961 1.00 51.00 274 ARG A CA 1
ATOM 2280 C C . ARG A 1 274 ? -56.530 8.657 80.764 1.00 51.00 274 ARG A C 1
ATOM 2282 O O . ARG A 1 274 ? -56.616 7.828 79.859 1.00 51.00 274 ARG A O 1
ATOM 2289 N N . ILE A 1 275 ? -55.582 9.585 80.805 1.00 49.94 275 ILE A N 1
ATOM 2290 C CA . ILE A 1 275 ? -54.617 9.857 79.735 1.00 49.94 275 ILE A CA 1
ATOM 2291 C C . ILE A 1 275 ? -53.716 8.647 79.423 1.00 49.94 275 ILE A C 1
ATOM 2293 O O . ILE A 1 275 ? -53.570 8.318 78.245 1.00 49.94 275 ILE A O 1
ATOM 2297 N N . PRO A 1 276 ? -53.195 7.888 80.414 1.00 49.66 276 PRO A N 1
ATOM 2298 C CA . PRO A 1 276 ? -52.456 6.659 80.125 1.00 49.66 276 PRO A CA 1
ATOM 2299 C C . PRO A 1 276 ? -53.312 5.627 79.377 1.00 49.66 276 PRO A C 1
ATOM 2301 O O . PRO A 1 276 ? -52.815 4.972 78.473 1.00 49.66 276 PRO A O 1
ATOM 2304 N N . GLY A 1 277 ? -54.609 5.516 79.695 1.00 47.84 277 GLY A N 1
ATOM 2305 C CA . GLY A 1 277 ? -55.531 4.570 79.054 1.00 47.84 277 GLY A CA 1
ATOM 2306 C C . GLY A 1 277 ? -55.893 4.936 77.611 1.00 47.84 277 GLY A C 1
ATOM 2307 O O . GLY A 1 277 ? -56.007 4.051 76.761 1.00 47.84 277 GLY A O 1
ATOM 2308 N N . GLN A 1 278 ? -56.016 6.229 77.302 1.00 47.22 278 GLN A N 1
ATOM 2309 C CA . GLN A 1 278 ? -56.253 6.706 75.935 1.00 47.22 278 GLN A CA 1
ATOM 2310 C C . GLN A 1 278 ? -55.016 6.539 75.040 1.00 47.22 278 GLN A C 1
ATOM 2312 O O . GLN A 1 278 ? -55.164 6.133 73.887 1.00 47.22 278 GLN A O 1
ATOM 2317 N N . ILE A 1 279 ? -53.806 6.729 75.585 1.00 48.31 279 ILE A N 1
ATOM 2318 C CA . ILE A 1 279 ? -52.540 6.421 74.898 1.00 48.31 279 ILE A CA 1
ATOM 2319 C C . ILE A 1 279 ? -52.475 4.929 74.537 1.00 48.31 279 ILE A C 1
ATOM 2321 O O . ILE A 1 279 ? -52.180 4.588 73.393 1.00 48.31 279 ILE A O 1
ATOM 2325 N N . THR A 1 280 ? -52.825 4.028 75.462 1.00 46.94 280 THR A N 1
ATOM 2326 C CA . THR A 1 280 ? -52.808 2.574 75.210 1.00 46.94 280 THR A CA 1
ATOM 2327 C C . THR A 1 280 ? -53.852 2.139 74.176 1.00 46.94 280 THR A C 1
ATOM 2329 O O . THR A 1 280 ? -53.569 1.268 73.351 1.00 46.94 280 THR A O 1
ATOM 2332 N N . THR A 1 281 ? -55.028 2.777 74.177 1.00 49.25 281 THR A N 1
ATOM 2333 C CA . THR A 1 281 ? -56.147 2.455 73.272 1.00 49.25 281 THR A CA 1
ATOM 2334 C C . THR A 1 281 ? -55.874 2.922 71.835 1.00 49.25 281 THR A C 1
ATOM 2336 O O . THR A 1 281 ? -56.049 2.146 70.898 1.00 49.25 281 THR A O 1
ATOM 2339 N N . TYR A 1 282 ? -55.338 4.133 71.637 1.00 48.69 282 TYR A N 1
ATOM 2340 C CA . TYR A 1 282 ? -54.916 4.613 70.309 1.00 48.69 282 TYR A CA 1
ATOM 2341 C C . TYR A 1 282 ? -53.677 3.878 69.767 1.00 48.69 282 TYR A C 1
ATOM 2343 O O . TYR A 1 282 ? -53.478 3.784 68.552 1.00 48.69 282 TYR A O 1
ATOM 2351 N N . LEU A 1 283 ? -52.844 3.300 70.639 1.00 47.56 283 LEU A N 1
ATOM 2352 C CA . LEU A 1 283 ? -51.749 2.427 70.218 1.00 47.56 283 LEU A CA 1
ATOM 2353 C C . LEU A 1 283 ? -52.235 1.079 69.647 1.00 47.56 283 LEU A C 1
ATOM 2355 O O . LEU A 1 283 ? -51.518 0.526 68.812 1.00 47.56 283 LEU A O 1
ATOM 2359 N N . HIS A 1 284 ? -53.440 0.607 69.996 1.00 48.03 284 HIS A N 1
ATOM 2360 C CA . HIS A 1 284 ? -53.915 -0.753 69.681 1.00 48.03 284 HIS A CA 1
ATOM 2361 C C . HIS A 1 284 ? -55.236 -0.854 68.880 1.00 48.03 284 HIS A C 1
ATOM 2363 O O . HIS A 1 284 ? -55.668 -1.968 68.604 1.00 48.03 284 HIS A O 1
ATOM 2369 N N . GLY A 1 285 ? -55.878 0.250 68.477 1.00 40.84 285 GLY A N 1
ATOM 2370 C CA . GLY A 1 285 ? -57.163 0.222 67.751 1.00 40.84 285 GLY A CA 1
ATOM 2371 C C . GLY A 1 285 ? -57.062 0.092 66.219 1.00 40.84 285 GLY A C 1
ATOM 2372 O O . GLY A 1 285 ? -56.243 0.758 65.586 1.00 40.84 285 GLY A O 1
ATOM 2373 N N . GLU A 1 286 ? -57.938 -0.732 65.640 1.00 43.34 286 GLU A N 1
ATOM 2374 C CA . GLU A 1 286 ? -58.044 -1.216 64.246 1.00 43.34 286 GLU A CA 1
ATOM 2375 C C . GLU A 1 286 ? -58.161 -0.175 63.101 1.00 43.34 286 GLU A C 1
ATOM 2377 O O . GLU A 1 286 ? -58.151 -0.568 61.937 1.00 43.34 286 GLU A O 1
ATOM 2382 N N . ASP A 1 287 ? -58.159 1.138 63.354 1.00 52.50 287 ASP A N 1
ATOM 2383 C CA . ASP A 1 287 ? -58.344 2.167 62.302 1.00 52.50 287 ASP A CA 1
ATOM 2384 C C . ASP A 1 287 ? -57.044 2.710 61.668 1.00 52.50 287 ASP A C 1
ATOM 2386 O O . ASP A 1 287 ? -57.065 3.542 60.753 1.00 52.50 287 ASP A O 1
ATOM 2390 N N . LYS A 1 288 ? -55.873 2.214 62.092 1.00 51.59 288 LYS A N 1
ATOM 2391 C CA . LYS A 1 288 ? -54.562 2.661 61.573 1.00 51.59 288 LYS A CA 1
ATOM 2392 C C . LYS A 1 288 ? -54.330 2.322 60.102 1.00 51.59 288 LYS A C 1
ATOM 2394 O O . LYS A 1 288 ? -53.636 3.068 59.413 1.00 51.59 288 LYS A O 1
ATOM 2399 N N . TRP A 1 289 ? -54.884 1.211 59.617 1.00 53.28 289 TRP A N 1
ATOM 2400 C CA . TRP A 1 289 ? -54.668 0.758 58.241 1.00 53.28 289 TRP A CA 1
ATOM 2401 C C . TRP A 1 289 ? -55.440 1.603 57.226 1.00 53.28 289 TRP A C 1
ATOM 2403 O O . TRP A 1 289 ? -54.910 1.951 56.173 1.00 53.28 289 TRP A O 1
ATOM 2413 N N . THR A 1 290 ? -56.663 2.000 57.568 1.00 54.19 290 THR A N 1
ATOM 2414 C CA . THR A 1 290 ?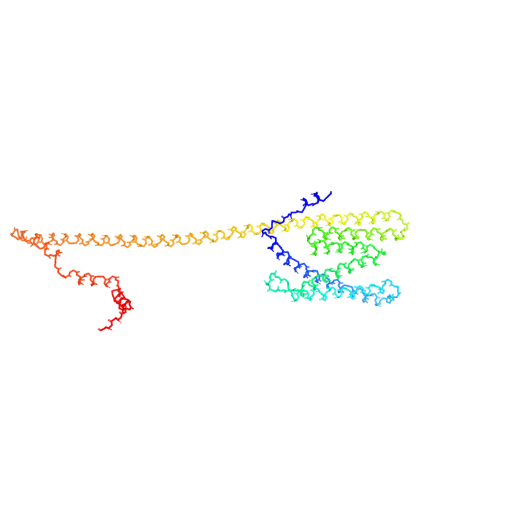 -57.534 2.798 56.698 1.00 54.19 290 THR A CA 1
ATOM 2415 C C . THR A 1 290 ? -56.999 4.220 56.542 1.00 54.19 290 THR A C 1
ATOM 2417 O O . THR A 1 290 ? -56.894 4.717 55.423 1.00 54.19 290 THR A O 1
ATOM 2420 N N . TYR A 1 291 ? -56.545 4.832 57.641 1.00 50.97 291 TYR A N 1
ATOM 2421 C CA . TYR A 1 291 ? -55.904 6.149 57.610 1.00 50.97 291 TYR A CA 1
ATOM 2422 C C . TYR A 1 291 ? -54.529 6.119 56.920 1.00 50.97 291 TYR A C 1
ATOM 2424 O O . TYR A 1 291 ? -54.187 7.023 56.161 1.00 50.97 291 TYR A O 1
ATOM 2432 N N . PHE A 1 292 ? -53.741 5.055 57.124 1.00 55.47 292 PHE A N 1
ATOM 2433 C CA . PHE A 1 292 ? -52.494 4.843 56.385 1.00 55.47 292 PHE A CA 1
ATOM 2434 C C . PHE A 1 292 ? -52.739 4.751 54.875 1.00 55.47 292 PHE A C 1
ATOM 2436 O O . PHE A 1 292 ? -52.042 5.419 54.115 1.00 55.47 292 PHE A O 1
ATOM 2443 N N . LYS A 1 293 ? -53.737 3.969 54.445 1.00 55.28 293 LYS A N 1
ATOM 2444 C CA . LYS A 1 293 ? -54.078 3.779 53.031 1.00 55.28 293 LYS A CA 1
ATOM 2445 C C . LYS A 1 293 ? -54.459 5.098 52.352 1.00 55.28 293 LYS A C 1
ATOM 2447 O O . LYS A 1 293 ? -53.963 5.375 51.265 1.00 55.28 293 LYS A O 1
ATOM 2452 N N . ASP A 1 294 ? -55.273 5.916 53.013 1.00 53.69 294 ASP A N 1
ATOM 2453 C CA . ASP A 1 294 ? -55.782 7.179 52.463 1.00 53.69 294 ASP A CA 1
ATOM 2454 C C . ASP A 1 294 ? -54.695 8.268 52.364 1.00 53.69 294 ASP A C 1
ATOM 2456 O O . ASP A 1 294 ? -54.593 8.995 51.374 1.00 53.69 294 ASP A O 1
ATOM 2460 N N . VAL A 1 295 ? -53.792 8.341 53.349 1.00 56.62 295 VAL A N 1
ATOM 2461 C CA . VAL A 1 295 ? -52.643 9.264 53.301 1.00 56.62 295 VAL A CA 1
ATOM 2462 C C . VAL A 1 295 ? -51.588 8.791 52.295 1.00 56.62 295 VAL A C 1
ATOM 2464 O O . VAL A 1 295 ? -50.970 9.608 51.615 1.00 56.62 295 VAL A O 1
ATOM 2467 N N . PHE A 1 296 ? -51.382 7.479 52.173 1.00 57.25 296 PHE A N 1
ATOM 2468 C CA . PHE A 1 296 ? -50.412 6.896 51.249 1.00 57.25 296 PHE A CA 1
ATOM 2469 C C . PHE A 1 296 ? -50.846 7.050 49.778 1.00 57.25 296 PHE A C 1
ATOM 2471 O O . PHE A 1 296 ? -50.023 7.444 48.951 1.00 57.25 296 PHE A O 1
ATOM 2478 N N . GLU A 1 297 ? -52.125 6.825 49.443 1.00 54.53 297 GLU A N 1
ATOM 2479 C CA . GLU A 1 297 ? -52.642 7.050 48.080 1.00 54.53 297 GLU A CA 1
ATOM 2480 C C . GLU A 1 297 ? -52.692 8.535 47.688 1.00 54.53 297 GLU A C 1
ATOM 2482 O O . GLU A 1 297 ? -52.521 8.850 46.512 1.00 54.53 297 GLU A O 1
ATOM 2487 N N . ASN A 1 298 ? -52.847 9.455 48.647 1.00 57.47 298 ASN A N 1
ATOM 2488 C CA . ASN A 1 298 ? -52.787 10.897 48.374 1.00 57.47 298 ASN A CA 1
ATOM 2489 C C . ASN A 1 298 ? -51.372 11.399 48.036 1.00 57.47 298 ASN A C 1
ATOM 2491 O O . ASN A 1 298 ? -51.226 12.351 47.273 1.00 57.47 298 ASN A O 1
ATOM 2495 N N . VAL A 1 299 ? -50.325 10.780 48.590 1.00 55.34 299 VAL A N 1
ATOM 2496 C CA . VAL A 1 299 ? -48.924 11.134 48.285 1.00 55.34 299 VAL A CA 1
ATOM 2497 C C . VAL A 1 299 ? -48.420 10.392 47.039 1.00 55.34 299 VAL A C 1
ATOM 2499 O O . VAL A 1 299 ? -47.617 10.933 46.279 1.00 55.34 299 VAL A O 1
ATOM 2502 N N . HIS A 1 300 ? -48.922 9.179 46.792 1.00 51.03 300 HIS A N 1
ATOM 2503 C CA . HIS A 1 300 ? -48.579 8.352 45.635 1.00 51.03 300 HIS A CA 1
ATOM 2504 C C . HIS A 1 300 ? -49.846 7.808 44.949 1.00 51.03 300 HIS A C 1
ATOM 2506 O O . HIS A 1 300 ? -50.254 6.671 45.224 1.00 51.03 300 HIS A O 1
ATOM 2512 N N . PRO A 1 301 ? -50.469 8.582 44.039 1.00 54.97 301 PRO A N 1
ATOM 2513 C CA . PRO A 1 301 ? -51.686 8.142 43.370 1.00 54.97 301 PRO A CA 1
ATOM 2514 C C . PRO A 1 301 ? -51.445 6.843 42.582 1.00 54.97 301 PRO A C 1
ATOM 2516 O O . PRO A 1 301 ? -50.479 6.725 41.834 1.00 54.97 301 PRO A O 1
ATOM 2519 N N . HIS A 1 302 ? -52.348 5.872 42.759 1.00 56.38 302 HIS A N 1
ATOM 2520 C CA . HIS A 1 302 ? -52.424 4.567 42.072 1.00 56.38 302 HIS A CA 1
ATOM 2521 C C . HIS A 1 302 ? -51.473 3.428 42.505 1.00 56.38 302 HIS A C 1
ATOM 2523 O O . HIS A 1 302 ? -51.699 2.291 42.076 1.00 56.38 302 HIS A O 1
ATOM 2529 N N . PHE A 1 303 ? -50.516 3.638 43.417 1.00 63.16 303 PHE A N 1
ATOM 2530 C CA . PHE A 1 303 ? -49.518 2.618 43.810 1.00 63.16 303 PHE A CA 1
ATOM 2531 C C . PHE A 1 303 ? -50.115 1.276 44.299 1.00 63.16 303 PHE A C 1
ATOM 2533 O O . PHE A 1 303 ? -49.695 0.196 43.873 1.00 63.16 303 PHE A O 1
ATOM 2540 N N . LEU A 1 304 ? -51.123 1.309 45.179 1.00 56.12 304 LEU A N 1
ATOM 2541 C CA . LEU A 1 304 ? -51.715 0.090 45.761 1.00 56.12 304 LEU A CA 1
ATOM 2542 C C . LEU A 1 304 ? -52.610 -0.666 44.763 1.00 56.12 304 LEU A C 1
ATOM 2544 O O . LEU A 1 304 ? -52.688 -1.900 44.782 1.00 56.12 304 LEU A O 1
ATOM 2548 N N . SER A 1 305 ? -53.247 0.065 43.846 1.00 60.47 305 SER A N 1
ATOM 2549 C CA . SER A 1 305 ? -54.061 -0.506 42.767 1.00 60.47 305 SER A CA 1
ATOM 2550 C C . SER A 1 305 ? -53.221 -1.232 41.707 1.00 60.47 305 SER A C 1
ATOM 2552 O O . SER A 1 305 ? -53.688 -2.179 41.075 1.00 60.47 305 SER A O 1
ATOM 2554 N N . GLU A 1 306 ? -51.965 -0.820 41.538 1.00 58.44 306 GLU A N 1
ATOM 2555 C CA . GLU A 1 306 ? -51.037 -1.388 40.562 1.00 58.44 306 GLU A CA 1
ATOM 2556 C C . GLU A 1 306 ? -50.316 -2.623 41.128 1.00 58.44 306 GLU A C 1
ATOM 2558 O O . GLU A 1 306 ? -50.250 -3.665 40.471 1.00 58.44 306 GLU A O 1
ATOM 2563 N N . SER A 1 307 ? -49.900 -2.568 42.401 1.00 53.81 307 SER A N 1
ATOM 2564 C CA . SER A 1 307 ? -49.326 -3.717 43.123 1.00 53.81 307 SER A CA 1
ATOM 2565 C C . SER A 1 307 ? -50.299 -4.897 43.248 1.00 53.81 307 SER A C 1
ATOM 2567 O O . SER A 1 307 ? -49.913 -6.046 43.034 1.00 53.81 307 SER A O 1
ATOM 2569 N N . SER A 1 308 ? -51.581 -4.640 43.526 1.00 54.06 308 SER A N 1
ATOM 2570 C CA . SER A 1 308 ? -52.605 -5.696 43.619 1.00 54.06 308 SER A CA 1
ATOM 2571 C C . SER A 1 308 ? -52.923 -6.343 42.263 1.00 54.06 308 SER A C 1
ATOM 2573 O O . SER A 1 308 ? -53.124 -7.556 42.182 1.00 54.06 308 SER A O 1
ATOM 2575 N N . ARG A 1 309 ? -52.896 -5.564 41.174 1.00 52.03 309 ARG A N 1
ATOM 2576 C CA . ARG A 1 309 ? -53.113 -6.058 39.804 1.00 52.03 309 ARG A CA 1
ATOM 2577 C C . ARG A 1 309 ? -51.946 -6.911 39.296 1.00 52.03 309 ARG A C 1
ATOM 2579 O O . ARG A 1 309 ? -52.172 -7.888 38.583 1.00 52.03 309 ARG A O 1
ATOM 2586 N N . ASN A 1 310 ? -50.718 -6.580 39.692 1.00 54.38 310 ASN A N 1
ATOM 2587 C CA . ASN A 1 310 ? -49.528 -7.375 39.379 1.00 54.38 310 ASN A CA 1
ATOM 2588 C C . ASN A 1 310 ? -49.457 -8.670 40.203 1.00 54.38 310 ASN A C 1
ATOM 2590 O O . ASN A 1 310 ? -49.028 -9.695 39.677 1.00 54.38 310 ASN A O 1
ATOM 2594 N N . PHE A 1 311 ? -49.957 -8.662 41.442 1.00 47.84 311 PHE A N 1
ATOM 2595 C CA . PHE A 1 311 ? -50.031 -9.854 42.292 1.00 47.84 311 PHE A CA 1
ATOM 2596 C C . PHE A 1 311 ? -51.101 -10.862 41.823 1.00 47.84 311 PHE A C 1
ATOM 2598 O O . PHE A 1 311 ? -50.872 -12.066 41.839 1.00 47.84 311 PHE A O 1
ATOM 2605 N N . LEU A 1 312 ? -52.245 -10.396 41.305 1.00 48.91 312 LEU A N 1
ATOM 2606 C CA . LEU A 1 312 ? -53.275 -11.267 40.708 1.00 48.91 312 LEU A CA 1
ATOM 2607 C C . LEU A 1 312 ? -52.869 -11.876 39.352 1.00 48.91 312 LEU A C 1
ATOM 2609 O O . LEU A 1 312 ? -53.492 -12.833 38.901 1.00 48.91 312 LEU A O 1
ATOM 2613 N N . ARG A 1 313 ? -51.826 -11.349 38.698 1.00 51.38 313 ARG A N 1
ATOM 2614 C CA . ARG A 1 313 ? -51.262 -11.912 37.458 1.00 51.38 313 ARG A CA 1
ATOM 2615 C C . ARG A 1 313 ? -50.180 -12.969 37.693 1.00 51.38 313 ARG A C 1
ATOM 2617 O O . ARG A 1 313 ? -49.883 -13.714 36.765 1.00 51.38 313 ARG A O 1
ATOM 2624 N N . SER A 1 314 ? -49.588 -13.034 38.887 1.00 49.12 314 SER A N 1
ATOM 2625 C CA . SER A 1 314 ? -48.472 -13.937 39.209 1.00 49.12 314 SER A CA 1
ATOM 2626 C C . SER A 1 314 ? -48.877 -15.201 39.977 1.00 49.12 314 SER A C 1
ATOM 2628 O O . SER A 1 314 ? -48.026 -16.059 40.210 1.00 49.12 314 SER A O 1
ATOM 2630 N N . VAL A 1 315 ? -50.158 -15.362 40.329 1.00 43.03 315 VAL A N 1
ATOM 2631 C CA . VAL A 1 315 ? -50.684 -16.575 40.975 1.00 43.03 315 VAL A CA 1
ATOM 2632 C C . VAL A 1 315 ? -51.414 -17.436 39.932 1.00 43.03 315 VAL A C 1
ATOM 2634 O O . VAL A 1 315 ? -52.478 -17.034 39.460 1.00 43.03 315 VAL A O 1
ATOM 2637 N N . PRO A 1 316 ? -50.887 -18.612 39.537 1.00 41.53 316 PRO A N 1
ATOM 2638 C CA . PRO A 1 316 ? -51.621 -19.526 38.674 1.00 41.53 316 PRO A CA 1
ATOM 2639 C C . PRO A 1 316 ? -52.832 -20.082 39.434 1.00 41.53 316 PRO A C 1
ATOM 2641 O O . PRO A 1 316 ? -52.695 -20.625 40.530 1.00 41.53 316 PRO A O 1
ATOM 2644 N N . MET A 1 317 ? -54.021 -19.944 38.842 1.00 39.78 317 MET A N 1
ATOM 2645 C CA . MET A 1 317 ? -55.245 -20.609 39.295 1.00 39.78 317 MET A CA 1
ATOM 2646 C C . MET A 1 317 ? -55.029 -22.130 39.261 1.00 39.78 317 MET A C 1
ATOM 2648 O O . MET A 1 317 ? -55.069 -22.746 38.198 1.00 39.78 317 MET A O 1
ATOM 2652 N N . ILE A 1 318 ? -54.796 -22.736 40.424 1.00 41.47 318 ILE A N 1
ATOM 2653 C CA . ILE A 1 318 ? -54.991 -24.170 40.636 1.00 41.47 318 ILE A CA 1
ATOM 2654 C C . ILE A 1 318 ? -56.448 -24.323 41.077 1.00 41.47 318 ILE A C 1
ATOM 2656 O O . ILE A 1 318 ? -56.770 -24.125 42.245 1.00 41.47 318 ILE A O 1
ATOM 2660 N N . CYS A 1 319 ? -57.337 -24.611 40.127 1.00 35.81 319 CYS A N 1
ATOM 2661 C CA . CYS A 1 319 ? -58.660 -25.152 40.429 1.00 35.81 319 CYS A CA 1
ATOM 2662 C C . CYS A 1 319 ? -58.558 -26.681 40.401 1.00 35.81 319 CYS A C 1
ATOM 2664 O O . CYS A 1 319 ? -58.287 -27.258 39.346 1.00 35.81 319 CYS A O 1
ATOM 2666 N N . GLY A 1 320 ? -58.747 -27.299 41.566 1.00 34.59 320 GLY A N 1
ATOM 2667 C CA . GLY A 1 320 ? -59.093 -28.707 41.753 1.00 34.59 320 GLY A CA 1
ATOM 2668 C C . GLY A 1 320 ? -60.437 -28.787 42.452 1.00 34.59 320 GLY A C 1
ATOM 2669 O O . GLY A 1 320 ? -60.666 -27.920 43.328 1.00 34.59 320 GLY A O 1
#

Sequence (320 aa):
MSLSIIRLFKRVPNEYAKAFSQHRIQLIRSRIYLLAWATAAYFLELIILDWVAYRREQSFDDGIGGYLIYTQLLLLLCLLTAVYTLTHWPRGTLQLSAKARFAYYANITLTCTYLFIRSLLVYKARQSIVFYFVSLIAAQIIFLTDWRPRLTISLVGLLSMLLLIYITPLANTDEKTIRLFECTGVTVMLFIASTYFYNTEVQMFLNLNVIQQQNKQLGTYAQLLEQEKHQREEELEQRSRELTSYTLQEVKYSRFLEEIRQQIQKENLSDIRRIPGQITTYLHGEDKWTYFKDVFENVHPHFLSESSRNFLRSVPMICG

Solvent-accessible surface area (backbone atoms only — not comparable to full-atom values): 17854 Å² total; per-residue (Å²): 126,72,74,64,63,56,71,71,51,73,76,75,57,76,88,47,44,65,61,49,52,42,54,48,52,55,54,40,51,56,44,51,52,53,48,38,52,54,50,50,53,51,52,51,54,48,53,53,52,51,52,54,39,54,74,66,70,57,68,53,75,56,66,69,51,46,54,51,55,57,51,49,56,51,50,51,50,32,44,53,34,39,52,52,28,60,70,59,45,66,92,81,60,88,65,77,51,72,69,36,47,50,34,45,54,50,27,52,52,47,44,45,51,49,30,46,52,50,18,62,70,42,57,93,44,82,60,13,61,52,34,40,51,52,29,49,47,46,45,39,66,56,69,34,85,52,69,65,67,30,52,51,50,54,49,52,53,46,51,52,52,52,48,52,61,66,71,50,90,64,97,46,73,64,60,53,51,49,54,51,48,52,55,51,50,51,54,51,52,49,52,52,51,36,47,50,52,50,38,50,52,54,49,51,52,52,50,52,51,54,52,53,50,51,52,50,51,52,51,53,50,52,52,51,51,52,51,53,48,51,51,51,51,52,52,50,51,50,52,50,52,51,51,51,53,52,51,53,50,52,52,50,51,51,50,52,52,49,53,53,51,52,53,62,75,73,52,68,93,82,57,72,83,50,53,67,57,51,56,56,46,72,74,71,52,89,62,59,63,62,56,48,51,56,57,49,40,71,78,42,76,62,55,70,66,50,56,53,55,55,52,66,69,72,57,80,86,83,84,129

Mean predicted aligned error: 15.66 Å